Protein 8JZ8 (pdb70)

Organism: Thaumatococcus daniellii (NCBI:txid4621)

Sequence (207 aa):
ATFEIVNRCSYTVVWAAASKGDAALDAGGRRQLNSGESSSWTINVEEPGTNGGKKIWARTDDDCYFDDSGSGIICKKTGDDCGGLLRCKKRRFGRRRPPTTLAEFSLNQYGKDYIDISNIKGFNVPMMDFSPTTRGCRRRGVVRCCAADIVGQQCPAKKLKKAPGGGCNDACTVFQQQTSEYCCTTGKCGPTEEYSRFFKRLCCPDAFSYVLDKPTTVTCPGSSNYRVTFCPTA

Foldseek 3Di:
DKEKEWEQDQAKWWKAKEQAQFGFAQGTHIAHHGDMDMGDGDAQRARMKMWTFADWDADPVQATDTLAFGANRGSRHHHTGQDPIFIWTWGFPDVFKIKTATACQFFYAFWKKKAFPDDDKGIFTQQFPCQVVADDQQNRPSGGGGQPCVRPVDCCQQVPDDGHDDDVRLVSSCVRGVQYHSGDPPDHNMMIGGGPIYIYMYTNDDD

Nearest PDB structures (foldseek):
  5yyr-assembly1_A  TM=9.961E-01  e=3.363E-45  Thaumatococcus daniellii
  3x3s-assembly1_A  TM=9.967E-01  e=4.231E-45  Thaumatococcus daniellii
  5yyp-assembly1_A  TM=9.958E-01  e=4.231E-45  Thaumatococcus daniellii
  3wou-assembly1_A  TM=9.967E-01  e=7.511E-45  Thaumatococcus daniellii
  5x9m-assembly1_A  TM=9.954E-01  e=1.122E-44  Thaumatococcus daniellii

Secondary structure (DSSP, 8-state):
-EEEEEE-SSS-EEEEEE-SSSEEEEEEEEE-TT-EEEEE--TT--SEEEEEEEEEEE-TTSBEEEEES--TTBSS-SSPPPSS--EEEEEEEETTEEEEEEE-TT-B-S-EEEEESSSSS--EEE-S-HHHH--GGGB-TTSSB--HHHHH-SHHHH--SS-----HHHHHHHHH-TTEE-STTSPP--EEEETT--EEEEES---

Radius of gyration: 15.97 Å; Cα contacts (8 Å, |Δi|>4): 663; chains: 1; bounding box: 43×36×40 Å

Solvent-accessible surface area: 9676 Å² total; per-residue (Å²): 26,60,0,46,0,9,0,127,2,111,96,39,0,30,0,0,0,0,71,12,83,33,37,0,73,44,0,0,78,80,0,63,63,54,63,52,19,83,3,90,0,75,99,39,8,93,32,0,41,0,1,1,0,19,96,13,150,44,86,166,92,14,53,20,96,1,122,3,0,12,4,74,15,71,31,122,0,117,151,80,17,142,32,3,2,2,9,0,28,4,23,1,51,51,230,48,93,0,88,0,16,0,1,1,42,94,0,3,10,1,26,0,17,0,27,22,61,57,219,67,32,138,21,4,94,1,45,36,97,0,52,55,112,6,43,80,150,0,119,14,147,34,32,10,0,18,8,10,38,53,50,64,145,71,30,109,41,21,22,107,99,83,181,13,33,64,19,135,48,8,129,18,3,52,166,30,4,82,50,0,27,9,33,70,84,16,172,93,29,57,15,70,0,57,27,75,4,46,1,89,0,10,0,29,16,102,146

B-factor: mean 12.34, std 9.63, range [3.66, 93.63]

Structure (mmCIF, N/CA/C/O backbone):
data_8JZ8
#
_entry.id   8JZ8
#
_cell.length_a   43.706
_cell.length_b   63.665
_cell.length_c   71.848
_cell.angle_alpha   90.000
_cell.angle_beta   90.000
_cell.angle_gamma   90.000
#
_symmetry.space_group_name_H-M   'P 21 21 21'
#
loop_
_entity.id
_entity.type
_entity.pdbx_description
1 polymer 'Thaumatin I'
2 non-polymer DI(HYDROXYETHYL)ETHER
3 water water
#
loop_
_atom_site.group_PDB
_atom_site.id
_atom_site.type_symbol
_atom_site.label_atom_id
_atom_site.label_alt_id
_atom_site.label_comp_id
_atom_site.label_asym_id
_atom_site.label_entity_id
_atom_site.label_seq_id
_atom_site.pdbx_PDB_ins_code
_atom_site.Cartn_x
_atom_site.Cartn_y
_atom_site.Cartn_z
_atom_site.occupancy
_atom_site.B_iso_or_equiv
_atom_site.auth_seq_id
_atom_site.auth_comp_id
_atom_site.auth_asym_id
_atom_site.auth_atom_id
_atom_site.pdbx_PDB_model_num
ATOM 1 N N . ALA A 1 1 ? 11.381 10.988 -7.975 1.00 8.31 1 ALA A N 1
ATOM 2 C CA . ALA A 1 1 ? 10.435 9.878 -7.812 1.00 8.06 1 ALA A CA 1
ATOM 3 C C . ALA A 1 1 ? 10.958 8.683 -8.557 1.00 6.99 1 ALA A C 1
ATOM 4 O O . ALA A 1 1 ? 11.607 8.816 -9.571 1.00 9.95 1 ALA A O 1
ATOM 13 N N . THR A 1 2 ? 10.631 7.511 -7.996 1.00 6.72 2 THR A N 1
ATOM 14 C CA . THR A 1 2 ? 10.976 6.252 -8.638 1.00 6.20 2 THR A CA 1
ATOM 15 C C . THR A 1 2 ? 9.742 5.681 -9.309 1.00 5.55 2 THR A C 1
ATOM 16 O O . THR A 1 2 ? 8.656 5.616 -8.697 1.00 6.01 2 THR A O 1
ATOM 26 N N . PHE A 1 3 ? 9.912 5.259 -10.557 1.00 5.62 3 PHE A N 1
ATOM 27 C CA . PHE A 1 3 ? 8.903 4.522 -11.290 1.00 5.55 3 PHE A CA 1
ATOM 28 C C . PHE A 1 3 ? 9.509 3.194 -11.725 1.00 5.79 3 PHE A C 1
ATOM 29 O O . PHE A 1 3 ? 10.505 3.159 -12.415 1.00 8.10 3 PHE A O 1
ATOM 46 N N . GLU A 1 4 ? 8.860 2.102 -11.334 1.00 5.33 4 GLU A N 1
ATOM 47 C CA . GLU A 1 4 ? 9.213 0.793 -11.841 1.00 5.61 4 GLU A CA 1
ATOM 48 C C . GLU A 1 4 ? 8.252 0.452 -12.966 1.00 5.50 4 GLU A C 1
ATOM 49 O O . GLU A 1 4 ? 7.043 0.564 -12.770 1.00 7.97 4 GLU A O 1
ATOM 61 N N . ILE A 1 5 ? 8.765 0.052 -14.105 1.00 5.19 5 ILE A N 1
ATOM 62 C CA . ILE A 1 5 ? 7.970 -0.278 -15.280 1.00 5.24 5 ILE A CA 1
ATOM 63 C C . ILE A 1 5 ? 8.213 -1.772 -15.555 1.00 5.73 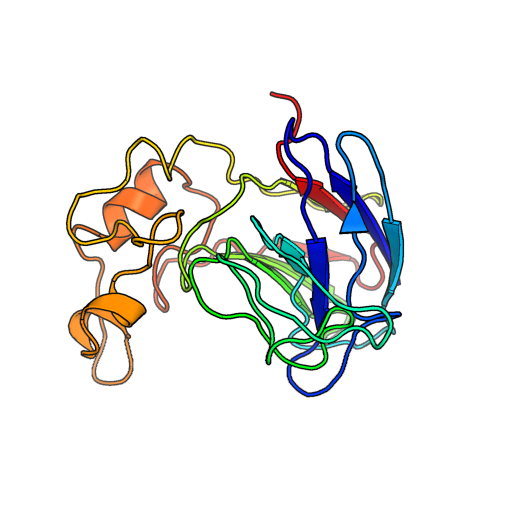5 ILE A C 1
ATOM 64 O O . ILE A 1 5 ? 9.356 -2.169 -15.796 1.00 7.62 5 ILE A O 1
ATOM 80 N N . VAL A 1 6 ? 7.177 -2.580 -15.465 1.00 5.60 6 VAL A N 1
ATOM 81 C CA . VAL A 1 6 ? 7.309 -4.026 -15.495 1.00 5.90 6 VAL A CA 1
ATOM 82 C C . VAL A 1 6 ? 6.494 -4.581 -16.628 1.00 5.27 6 VAL A C 1
ATOM 83 O O . VAL A 1 6 ? 5.295 -4.317 -16.731 1.00 6.05 6 VAL A O 1
ATOM 96 N N . ASN A 1 7 ? 7.124 -5.393 -17.502 1.00 5.40 7 ASN A N 1
ATOM 97 C CA . ASN A 1 7 ? 6.409 -6.065 -18.568 1.00 5.09 7 ASN A CA 1
ATOM 98 C C . ASN A 1 7 ? 6.068 -7.491 -18.160 1.00 5.18 7 ASN A C 1
ATOM 99 O O . ASN A 1 7 ? 6.945 -8.365 -18.182 1.00 6.39 7 ASN A O 1
ATOM 110 N N . ARG A 1 8 ? 4.804 -7.755 -17.826 1.00 5.46 8 ARG A N 1
ATOM 111 C CA . ARG A 1 8 ? 4.352 -9.119 -17.551 1.00 5.80 8 ARG A CA 1
ATOM 112 C C . ARG A 1 8 ? 3.710 -9.740 -18.784 1.00 5.65 8 ARG A C 1
ATOM 113 O O . ARG A 1 8 ? 3.237 -10.899 -18.691 1.00 7.58 8 ARG A O 1
ATOM 134 N N . CYS A 1 9 ? 3.644 -9.067 -19.888 1.00 5.39 9 CYS A N 1
ATOM 135 C CA . CYS A 1 9 ? 3.056 -9.618 -21.090 1.00 5.62 9 CYS A CA 1
ATOM 136 C C . CYS A 1 9 ? 3.914 -10.755 -21.635 1.00 5.42 9 CYS A C 1
ATOM 137 O O . CYS A 1 9 ? 5.122 -10.825 -21.407 1.00 6.35 9 CYS A O 1
ATOM 144 N N . SER A 1 10 ? 3.274 -11.612 -22.443 1.00 5.82 10 SER A N 1
ATOM 145 C CA . SER A 1 10 ? 4.001 -12.675 -23.113 1.00 6.55 10 SER A CA 1
ATOM 146 C C . SER A 1 10 ? 4.889 -12.175 -24.235 1.00 6.47 10 SER A C 1
ATOM 147 O O . SER A 1 10 ? 5.863 -12.858 -24.600 1.00 9.47 10 SER A O 1
ATOM 154 N N . TYR A 1 11 ? 4.550 -11.054 -24.804 1.00 6.26 11 TYR A N 1
ATOM 155 C CA . TYR A 1 11 ? 5.265 -10.397 -25.906 1.00 6.46 11 TYR A CA 1
ATOM 156 C C . TYR A 1 11 ? 6.211 -9.334 -25.365 1.00 5.91 11 TYR A C 1
ATOM 157 O O . TYR A 1 11 ? 5.973 -8.739 -24.297 1.00 6.18 11 TYR A O 1
ATOM 174 N N . THR A 1 12 ? 7.258 -9.070 -26.125 1.00 6.77 12 THR A N 1
ATOM 175 C CA . THR A 1 12 ? 8.154 -7.950 -25.842 1.00 6.22 12 THR A CA 1
ATOM 176 C C . THR A 1 12 ? 7.375 -6.643 -25.957 1.00 5.56 12 THR A C 1
ATOM 177 O O . THR A 1 12 ? 6.557 -6.484 -26.861 1.00 6.67 12 THR A O 1
ATOM 187 N N A VAL A 1 13 ? 7.679 -5.719 -25.076 0.59 5.77 13 VAL A N 1
ATOM 188 N N B VAL A 1 13 ? 7.700 -5.701 -25.064 0.41 5.26 13 VAL A N 1
ATOM 189 C CA A VAL A 1 13 ? 7.244 -4.349 -25.409 0.59 5.08 13 VAL A CA 1
ATOM 190 C CA B VAL A 1 13 ? 7.220 -4.314 -24.946 0.41 5.01 13 VAL A CA 1
ATOM 191 C C A VAL A 1 13 ? 8.497 -3.497 -25.361 0.59 5.01 13 VAL A C 1
ATOM 192 C C B VAL A 1 13 ? 8.404 -3.332 -24.987 0.41 4.69 13 VAL A C 1
ATOM 193 O O A VAL A 1 13 ? 9.501 -3.853 -24.774 0.59 5.97 13 VAL A O 1
ATOM 194 O O B VAL A 1 13 ? 9.299 -3.530 -24.146 0.41 5.01 13 VAL A O 1
ATOM 219 N N . TRP A 1 14 ? 8.370 -2.328 -25.906 1.00 4.81 14 TRP A N 1
ATOM 220 C CA . TRP A 1 14 ? 9.377 -1.291 -25.835 1.00 4.72 14 TRP A CA 1
ATOM 221 C C . TRP A 1 14 ? 8.749 -0.170 -25.029 1.00 4.51 14 TRP A C 1
ATOM 222 O O . TRP A 1 14 ? 7.879 0.569 -25.498 1.00 4.67 14 TRP A O 1
ATOM 243 N N . ALA A 1 15 ? 9.110 -0.123 -23.741 1.00 4.52 15 ALA A N 1
ATOM 244 C CA . ALA A 1 15 ? 8.554 0.892 -22.866 1.00 4.63 15 ALA A CA 1
ATOM 245 C C . ALA A 1 15 ? 9.031 2.274 -23.291 1.00 4.03 15 ALA A C 1
ATOM 246 O O . ALA A 1 15 ? 10.134 2.408 -23.886 1.00 4.58 15 ALA A O 1
ATOM 253 N N . ALA A 1 16 ? 8.259 3.286 -22.955 1.00 4.27 16 ALA A N 1
ATOM 254 C CA . ALA A 1 16 ? 8.551 4.670 -23.285 1.00 4.51 16 ALA A CA 1
ATOM 255 C C . ALA A 1 16 ? 8.145 5.550 -22.128 1.00 4.43 16 ALA A C 1
ATOM 256 O O . ALA A 1 16 ? 7.149 5.289 -21.458 1.00 4.79 16 ALA A O 1
ATOM 263 N N . ALA A 1 17 ? 8.898 6.639 -21.937 1.00 4.63 17 ALA A N 1
ATOM 264 C CA . ALA A 1 17 ? 8.634 7.596 -20.865 1.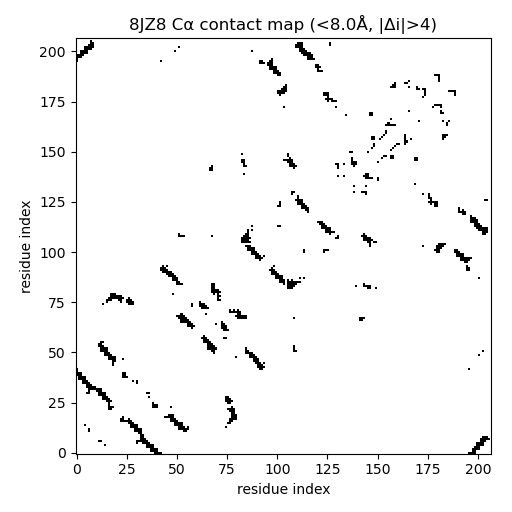00 4.91 17 ALA A CA 1
ATOM 265 C C . ALA A 1 17 ? 9.057 8.983 -21.356 1.00 4.89 17 ALA A C 1
ATOM 266 O O . ALA A 1 17 ? 10.216 9.179 -21.723 1.00 5.50 17 ALA A O 1
ATOM 273 N N . SER A 1 18 ? 8.119 9.929 -21.351 1.00 4.86 18 SER A N 1
ATOM 274 C CA . SER A 1 18 ? 8.374 11.248 -21.893 1.00 5.16 18 SER A CA 1
ATOM 275 C C . SER A 1 18 ? 7.502 12.268 -21.190 1.00 5.06 18 SER A C 1
ATOM 276 O O . SER A 1 18 ? 6.428 11.926 -20.667 1.00 5.86 18 SER A O 1
ATOM 283 N N . LYS A 1 19 ? 7.934 13.538 -21.209 1.00 5.57 19 LYS A N 1
ATOM 284 C CA . LYS A 1 19 ? 7.062 14.651 -20.819 1.00 6.66 19 LYS A CA 1
ATOM 285 C C . LYS A 1 19 ? 6.702 15.521 -21.970 1.00 6.36 19 LYS A C 1
ATOM 286 O O . LYS A 1 19 ? 6.212 16.656 -21.815 1.00 8.61 19 LYS A O 1
ATOM 305 N N . GLY A 1 20 ? 6.834 14.997 -23.177 1.00 6.00 20 GLY A N 1
ATOM 306 C CA . GLY A 1 20 ? 6.286 15.621 -24.379 1.00 6.60 20 GLY A CA 1
ATOM 307 C C . GLY A 1 20 ? 7.292 16.405 -25.196 1.00 6.68 20 GLY A C 1
ATOM 308 O O . GLY A 1 20 ? 7.260 16.363 -26.415 1.00 8.17 20 GLY A O 1
ATOM 312 N N . ASP A 1 21 ? 8.191 17.102 -24.506 1.00 7.18 21 ASP A N 1
ATOM 313 C CA . ASP A 1 21 ? 9.289 17.814 -25.111 1.00 8.08 21 ASP A CA 1
ATOM 314 C C . ASP A 1 21 ? 10.642 17.217 -24.737 1.00 8.44 21 ASP A C 1
ATOM 315 O O . ASP A 1 21 ? 11.680 17.777 -25.135 1.00 12.73 21 ASP A O 1
ATOM 324 N N . ALA A 1 22 ? 10.670 16.122 -24.033 1.00 6.77 22 ALA A N 1
ATOM 325 C CA . ALA A 1 22 ? 11.918 15.492 -23.584 1.00 7.21 22 ALA A CA 1
ATOM 326 C C . ALA A 1 22 ? 11.612 14.115 -23.073 1.00 6.18 22 ALA A C 1
ATOM 327 O O . ALA A 1 22 ? 10.505 13.837 -22.569 1.00 6.38 22 ALA A O 1
ATOM 334 N N . ALA A 1 23 ? 12.609 13.261 -23.130 1.00 6.16 23 ALA A N 1
ATOM 335 C CA . ALA A 1 23 ? 12.596 11.987 -22.459 1.00 6.05 23 ALA A CA 1
ATOM 336 C C . ALA A 1 23 ? 12.504 12.161 -20.934 1.00 6.07 23 ALA A C 1
ATOM 337 O O . ALA A 1 23 ? 13.050 13.125 -20.389 1.00 7.82 23 ALA A O 1
ATOM 344 N N . LEU A 1 24 ? 11.901 11.177 -20.291 1.00 5.41 24 LEU A N 1
ATOM 345 C CA . LEU A 1 24 ? 12.110 10.948 -18.852 1.00 5.82 24 LEU A CA 1
ATOM 346 C C . LEU A 1 24 ? 13.145 9.832 -18.770 1.00 5.57 24 LEU A C 1
ATOM 347 O O . LEU A 1 24 ? 13.008 8.792 -19.404 1.00 6.00 24 LEU A O 1
ATOM 363 N N . ASP A 1 25 ? 14.199 10.063 -17.989 1.00 6.14 25 ASP A N 1
ATOM 364 C CA . ASP A 1 25 ? 15.264 9.083 -17.862 1.00 6.35 25 ASP A CA 1
ATOM 365 C C . ASP A 1 25 ? 15.765 8.757 -19.292 1.00 5.91 25 ASP A C 1
ATOM 366 O O . ASP A 1 25 ? 15.924 9.664 -20.105 1.00 6.53 25 ASP A O 1
ATOM 375 N N . ALA A 1 26 ? 15.984 7.481 -19.614 1.00 5.96 26 ALA A N 1
ATOM 376 C CA . ALA A 1 26 ? 16.478 7.107 -20.901 1.00 6.57 26 ALA A CA 1
ATOM 377 C C . ALA A 1 26 ? 15.437 7.148 -21.997 1.00 6.63 26 ALA A C 1
ATOM 378 O O . ALA A 1 26 ? 15.771 6.888 -23.175 1.00 9.48 26 ALA A O 1
ATOM 385 N N . GLY A 1 27 ? 14.169 7.414 -21.694 1.00 5.64 27 GLY A N 1
ATOM 386 C CA . GLY A 1 27 ? 13.153 7.630 -22.697 1.00 5.66 27 GLY A CA 1
ATOM 387 C C . GLY A 1 27 ? 12.511 6.364 -23.237 1.00 5.10 27 GLY A C 1
ATOM 388 O O . GLY A 1 27 ? 11.313 6.365 -23.566 1.00 5.61 27 GLY A O 1
ATOM 392 N N . GLY A 1 28 ? 13.273 5.293 -23.381 1.00 5.29 28 GLY A N 1
ATOM 393 C CA . GLY A 1 28 ? 12.715 4.036 -23.811 1.00 5.42 28 GLY A CA 1
ATOM 394 C C . GLY A 1 28 ? 13.651 2.900 -23.514 1.00 5.70 28 GLY A C 1
ATOM 395 O O . GLY A 1 28 ? 14.852 3.113 -23.352 1.00 7.63 28 GLY A O 1
ATOM 399 N N A ARG A 1 29 ? 13.095 1.692 -23.488 0.43 7.26 29 ARG A N 1
ATOM 400 N N B ARG A 1 29 ? 13.118 1.675 -23.495 0.57 5.70 29 ARG A N 1
ATOM 401 C CA A ARG A 1 29 ? 13.879 0.492 -23.282 0.43 7.55 29 ARG A CA 1
ATOM 402 C CA B ARG A 1 29 ? 13.900 0.476 -23.231 0.57 7.21 29 ARG A CA 1
ATOM 403 C C A ARG A 1 29 ? 13.093 -0.699 -23.799 0.43 6.20 29 ARG A C 1
ATOM 404 C C B ARG A 1 29 ? 13.101 -0.731 -23.697 0.57 6.34 29 ARG A C 1
ATOM 405 O O A ARG A 1 29 ? 11.882 -0.760 -23.640 0.43 7.32 29 ARG A O 1
ATOM 406 O O B ARG A 1 29 ? 11.902 -0.873 -23.451 0.57 7.01 29 ARG A O 1
ATOM 447 N N . GLN A 1 30 ? 13.779 -1.666 -24.393 1.00 6.34 30 GLN A N 1
ATOM 448 C CA . GLN A 1 30 ? 13.182 -2.961 -24.697 1.00 6.06 30 GLN A CA 1
ATOM 449 C C . GLN A 1 30 ? 12.984 -3.771 -23.434 1.00 6.11 30 GLN A C 1
ATOM 450 O O . GLN A 1 30 ? 13.947 -3.966 -22.668 1.00 8.28 30 GLN A O 1
ATOM 464 N N . LEU A 1 31 ? 11.794 -4.261 -23.207 1.00 6.20 31 LEU A N 1
ATOM 465 C CA . LEU A 1 31 ? 11.456 -5.126 -22.087 1.00 6.63 31 LEU A CA 1
ATOM 466 C C . LEU A 1 31 ? 10.913 -6.456 -22.635 1.00 6.62 31 LEU A C 1
ATOM 467 O O . LEU A 1 31 ? 9.763 -6.544 -23.080 1.00 6.65 31 LEU A O 1
ATOM 483 N N . ASN A 1 32 ? 11.751 -7.496 -22.650 1.00 8.11 32 ASN A N 1
ATOM 484 C CA . ASN A 1 32 ? 11.237 -8.814 -22.937 1.00 8.61 32 ASN A CA 1
ATOM 485 C C . ASN A 1 32 ? 10.275 -9.222 -21.846 1.00 7.89 32 ASN A C 1
ATOM 486 O O . ASN A 1 32 ? 10.206 -8.615 -20.783 1.00 7.79 32 ASN A O 1
ATOM 497 N N . SER A 1 33 ? 9.530 -10.309 -22.109 1.00 8.87 33 SER A N 1
ATOM 498 C CA . SER A 1 33 ? 8.577 -10.793 -21.152 1.00 8.66 33 SER A CA 1
ATOM 499 C C . SER A 1 33 ? 9.260 -10.991 -19.773 1.00 8.36 33 SER A C 1
ATOM 500 O O . SER A 1 33 ? 10.279 -11.643 -19.662 1.00 9.35 33 SER A O 1
ATOM 507 N N . GLY A 1 34 ? 8.643 -10.422 -18.761 1.00 8.66 34 GLY A N 1
ATOM 508 C CA . GLY A 1 34 ? 9.077 -10.516 -17.389 1.00 9.88 34 GLY A CA 1
ATOM 509 C C . GLY A 1 34 ? 10.078 -9.466 -16.949 1.00 9.52 34 GLY A C 1
ATOM 510 O O . GLY A 1 34 ? 10.385 -9.424 -15.760 1.00 13.57 34 GLY A O 1
ATOM 514 N N . GLU A 1 35 ? 10.606 -8.657 -17.860 1.00 8.16 35 GLU A N 1
ATOM 515 C CA . GLU A 1 35 ? 11.623 -7.689 -17.508 1.00 7.72 35 GLU A CA 1
ATOM 516 C C . GLU A 1 35 ? 11.038 -6.417 -16.945 1.00 7.02 35 GLU A C 1
ATOM 517 O O . GLU A 1 35 ? 9.931 -6.008 -17.255 1.00 7.95 35 GLU A O 1
ATOM 529 N N A SER A 1 36 ? 11.884 -5.767 -16.137 0.36 8.00 36 SER A N 1
ATOM 530 N N B SER A 1 36 ? 11.809 -5.740 -16.088 0.34 8.74 36 SER A N 1
ATOM 531 N N C SER A 1 36 ? 11.862 -5.794 -16.103 0.30 8.32 36 SER A N 1
ATOM 532 C CA A SER A 1 36 ? 11.557 -4.498 -15.535 0.36 8.03 36 SER A CA 1
ATOM 533 C CA B SER A 1 36 ? 11.415 -4.503 -15.428 0.34 9.33 36 SER A CA 1
ATOM 534 C CA C SER A 1 36 ? 11.576 -4.534 -15.448 0.30 8.84 36 SER A CA 1
ATOM 535 C C A SER A 1 36 ? 12.660 -3.462 -15.778 0.36 7.72 36 SER A C 1
ATOM 536 C C B SER A 1 36 ? 12.551 -3.483 -15.570 0.34 7.82 36 SER A C 1
ATOM 537 C C C SER A 1 36 ? 12.563 -3.468 -15.907 0.30 7.47 36 SER A C 1
ATOM 538 O O A SER A 1 36 ? 13.831 -3.775 -15.986 0.36 5.40 36 SER A O 1
ATOM 539 O O B SER A 1 36 ? 13.733 -3.849 -15.550 0.34 7.77 36 SER A O 1
ATOM 540 O O C SER A 1 36 ? 13.639 -3.741 -16.434 0.30 6.65 36 SER A O 1
ATOM 559 N N . TRP A 1 37 ? 12.153 -2.224 -15.687 1.00 7.90 37 TRP A N 1
ATOM 560 C CA . TRP A 1 37 ? 12.979 -1.052 -15.908 1.00 8.16 37 TRP A CA 1
ATOM 561 C C . TRP A 1 37 ? 12.627 -0.037 -14.802 1.00 6.91 37 TRP A C 1
ATOM 562 O O . TRP A 1 37 ? 11.463 0.385 -14.727 1.00 7.97 37 TRP A O 1
ATOM 583 N N . THR A 1 38 ? 13.579 0.339 -13.983 1.00 6.97 38 THR A N 1
ATOM 584 C CA . THR A 1 38 ? 13.351 1.333 -12.957 1.00 7.13 38 THR A CA 1
ATOM 585 C C . THR A 1 38 ? 13.963 2.640 -13.386 1.00 6.73 38 THR A C 1
ATOM 586 O O . THR A 1 38 ? 15.153 2.699 -13.721 1.00 8.84 38 THR A O 1
ATOM 596 N N . ILE A 1 39 ? 13.149 3.683 -13.407 1.00 6.79 39 ILE A N 1
ATOM 597 C CA . ILE A 1 39 ? 13.572 5.020 -13.814 1.00 6.73 39 ILE A CA 1
ATOM 598 C C . ILE A 1 39 ? 13.417 6.006 -12.669 1.00 6.33 39 ILE A C 1
ATOM 599 O O . ILE A 1 39 ? 12.622 5.818 -11.735 1.00 7.06 39 ILE A O 1
ATOM 615 N N . ASN A 1 40 ? 14.165 7.091 -12.796 1.00 6.70 40 ASN A N 1
ATOM 616 C CA . ASN A 1 40 ? 13.996 8.250 -11.950 1.00 6.87 40 ASN A CA 1
ATOM 617 C C . ASN A 1 40 ? 13.254 9.309 -12.769 1.00 6.86 40 ASN A C 1
ATOM 618 O O . ASN A 1 40 ? 13.619 9.587 -13.904 1.00 9.37 40 ASN A O 1
ATOM 629 N N . VAL A 1 41 ? 12.221 9.881 -12.158 1.00 6.68 41 VAL A N 1
ATOM 630 C CA . VAL A 1 41 ? 11.481 10.979 -12.733 1.00 6.86 41 VAL A CA 1
ATOM 631 C C . VAL A 1 41 ? 11.680 12.174 -11.805 1.00 6.89 41 VAL A C 1
ATOM 632 O O . VAL A 1 41 ? 11.462 12.098 -10.592 1.00 7.72 41 VAL A O 1
ATOM 645 N N A GLU A 1 42 ? 12.107 13.284 -12.393 0.48 6.30 42 GLU A N 1
ATOM 646 N N C GLU A 1 42 ? 12.117 13.298 -12.379 0.52 7.18 42 GLU A N 1
ATOM 647 C CA A GLU A 1 42 ? 12.416 14.476 -11.628 0.48 8.57 42 GLU A CA 1
ATOM 648 C CA C GLU A 1 42 ? 12.413 14.439 -11.508 0.52 7.18 42 GLU A CA 1
ATOM 649 C C A GLU A 1 42 ? 11.225 14.991 -10.847 0.48 6.97 42 GLU A C 1
ATOM 650 C C C GLU A 1 42 ? 11.167 14.918 -10.809 0.52 6.73 42 GLU A C 1
ATOM 651 O O A GLU A 1 42 ? 10.147 15.124 -11.447 0.48 6.24 42 GLU A O 1
ATOM 652 O O C GLU A 1 42 ? 10.048 14.965 -11.314 0.52 7.01 42 GLU A O 1
ATOM 675 N N . PRO A 1 43 ? 11.331 15.360 -9.568 1.00 7.59 43 PRO A N 1
ATOM 676 C CA . PRO A 1 43 ? 10.238 16.026 -8.878 1.00 7.95 43 PRO A CA 1
ATOM 677 C C . PRO A 1 43 ? 9.762 17.231 -9.703 1.00 7.22 43 PRO A C 1
ATOM 678 O O . PRO A 1 43 ? 10.554 17.898 -10.365 1.00 8.54 43 PRO A O 1
ATOM 689 N N . GLY A 1 44 ? 8.454 17.476 -9.642 1.00 6.79 44 GLY A N 1
ATOM 690 C CA . GLY A 1 44 ? 7.881 18.593 -10.375 1.00 6.84 44 GLY A CA 1
ATOM 691 C C . GLY A 1 44 ? 7.608 18.311 -11.835 1.00 6.69 44 GLY A C 1
ATOM 692 O O . GLY A 1 44 ? 7.123 19.174 -12.526 1.00 8.33 44 GLY A O 1
ATOM 696 N N . THR A 1 45 ? 7.859 17.099 -12.313 1.0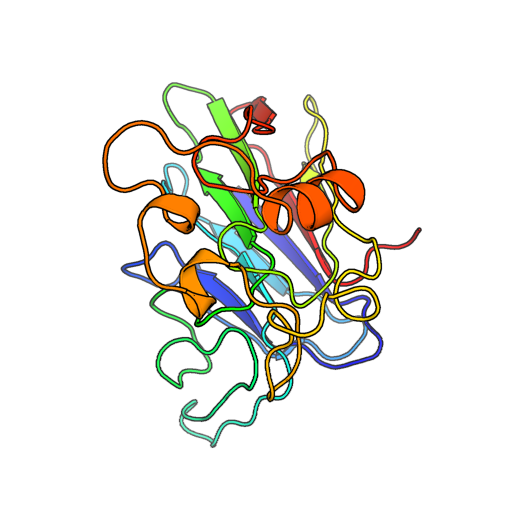0 6.21 45 THR A N 1
ATOM 697 C CA . THR A 1 45 ? 7.520 16.742 -13.682 1.00 6.13 45 THR A CA 1
ATOM 698 C C . THR A 1 45 ? 6.023 16.876 -13.884 1.00 5.73 45 THR A C 1
ATOM 699 O O . THR A 1 45 ? 5.242 16.188 -13.212 1.00 6.90 45 THR A O 1
ATOM 709 N N . ASN A 1 46 ? 5.624 17.695 -14.831 1.00 6.03 46 ASN A N 1
ATOM 710 C CA . ASN A 1 46 ? 4.252 17.948 -15.144 1.00 6.24 46 ASN A CA 1
ATOM 711 C C . ASN A 1 46 ? 3.954 17.332 -16.520 1.00 6.00 46 ASN A C 1
ATOM 712 O O . ASN A 1 46 ? 4.780 17.457 -17.429 1.00 7.92 46 ASN A O 1
ATOM 723 N N . GLY A 1 47 ? 2.837 16.672 -16.663 1.00 5.64 47 GLY A N 1
ATOM 724 C CA . GLY A 1 47 ? 2.466 16.161 -17.980 1.00 6.42 47 GLY A CA 1
ATOM 725 C C . GLY A 1 47 ? 3.335 15.017 -18.467 1.00 5.98 47 GLY A C 1
ATOM 726 O O . GLY A 1 47 ? 3.611 14.915 -19.674 1.00 8.43 47 GLY A O 1
ATOM 730 N N . GLY A 1 48 ? 3.786 14.154 -17.567 1.00 5.01 48 GLY A N 1
ATOM 731 C CA . GLY A 1 48 ? 4.524 12.974 -17.942 1.00 5.00 48 GLY A CA 1
ATOM 732 C C . GLY A 1 48 ? 3.619 11.842 -18.382 1.00 4.50 48 GLY A C 1
ATOM 733 O O . GLY A 1 48 ? 2.476 11.728 -17.918 1.00 5.02 48 GLY A O 1
ATOM 737 N N A LYS A 1 49 ? 4.134 10.958 -19.247 0.50 4.50 49 LYS A N 1
ATOM 738 N N B LYS A 1 49 ? 4.157 10.987 -19.250 0.50 4.58 49 LYS A N 1
ATOM 739 C CA A LYS A 1 49 ? 3.422 9.813 -19.779 0.50 4.44 49 LYS A CA 1
ATOM 740 C CA B LYS A 1 49 ? 3.425 9.783 -19.609 0.50 4.29 49 LYS A CA 1
ATOM 741 C C A LYS A 1 49 ? 4.379 8.618 -19.938 0.50 3.98 49 LYS A C 1
ATOM 742 C C B LYS A 1 49 ? 4.417 8.639 -19.745 0.50 4.27 49 LYS A C 1
ATOM 743 O O A LYS A 1 49 ? 5.501 8.786 -20.458 0.50 3.89 49 LYS A O 1
ATOM 744 O O B LYS A 1 49 ? 5.601 8.818 -20.065 0.50 3.66 49 LYS A O 1
ATOM 781 N N . ILE A 1 50 ? 3.891 7.445 -19.535 1.00 4.24 50 ILE A N 1
ATOM 782 C CA . ILE A 1 50 ? 4.552 6.166 -19.775 1.00 4.23 50 ILE A CA 1
ATOM 783 C C . ILE A 1 50 ? 3.595 5.316 -20.596 1.00 3.97 50 ILE A C 1
ATOM 784 O O . ILE A 1 50 ? 2.385 5.276 -20.356 1.00 4.55 50 ILE A O 1
ATOM 800 N N . TRP A 1 51 ? 4.152 4.585 -21.572 1.00 4.00 51 TRP A N 1
ATOM 801 C CA . TRP A 1 51 ? 3.345 3.714 -22.410 1.00 4.13 51 TRP A CA 1
ATOM 802 C C . TRP A 1 51 ? 4.218 2.568 -22.921 1.00 4.09 51 TRP A C 1
ATOM 803 O O . TRP A 1 51 ? 5.453 2.599 -22.829 1.00 4.83 51 TRP A O 1
ATOM 824 N N . ALA A 1 52 ? 3.532 1.567 -23.447 1.00 4.48 52 ALA A N 1
ATOM 825 C CA . ALA A 1 52 ? 4.143 0.445 -24.151 1.00 4.78 52 ALA A CA 1
ATOM 826 C C . ALA A 1 52 ? 4.076 0.682 -25.642 1.00 4.25 52 ALA A C 1
ATOM 827 O O . ALA A 1 52 ? 3.105 1.252 -26.158 1.00 4.98 52 ALA A O 1
ATOM 834 N N . ARG A 1 53 ? 5.075 0.154 -26.349 1.00 4.66 53 ARG A N 1
ATOM 835 C CA . ARG A 1 53 ? 5.099 0.075 -27.784 1.00 4.69 53 ARG A CA 1
ATOM 836 C C . ARG A 1 53 ? 5.226 -1.400 -28.178 1.00 4.64 53 ARG A C 1
ATOM 837 O O . ARG A 1 53 ? 6.013 -2.129 -27.569 1.00 5.44 53 ARG A O 1
ATOM 858 N N . THR A 1 54 ? 4.470 -1.813 -29.185 1.00 5.20 54 THR A N 1
ATOM 859 C CA . THR A 1 54 ? 4.466 -3.200 -29.630 1.00 5.51 54 THR A CA 1
ATOM 860 C C . THR A 1 54 ? 5.008 -3.304 -31.047 1.00 5.82 54 THR A C 1
ATOM 861 O O . THR A 1 54 ? 4.902 -2.410 -31.861 1.00 6.45 54 THR A O 1
ATOM 871 N N A ASP A 1 55 ? 5.636 -4.466 -31.285 0.24 6.18 55 ASP A N 1
ATOM 872 N N B ASP A 1 55 ? 5.611 -4.485 -31.251 0.41 5.70 55 ASP A N 1
ATOM 873 N N C ASP A 1 55 ? 5.566 -4.492 -31.317 0.35 7.28 55 ASP A N 1
ATOM 874 C CA A ASP A 1 55 ? 6.050 -4.832 -32.649 0.24 7.30 55 ASP A CA 1
ATOM 875 C CA B ASP A 1 55 ? 6.137 -4.966 -32.519 0.41 7.16 55 ASP A CA 1
ATOM 876 C CA C ASP A 1 55 ? 6.086 -4.876 -32.634 0.35 7.25 55 ASP A CA 1
ATOM 877 C C A ASP A 1 55 ? 6.970 -3.762 -33.214 0.24 6.78 55 ASP A C 1
ATOM 878 C C B ASP A 1 55 ? 7.014 -3.915 -33.201 0.41 6.26 55 ASP A C 1
ATOM 879 C C C ASP A 1 55 ? 6.956 -3.747 -33.196 0.35 6.62 55 ASP A C 1
ATOM 880 O O A ASP A 1 55 ? 6.757 -3.099 -34.208 0.24 6.44 55 ASP A O 1
ATOM 881 O O B ASP A 1 55 ? 6.784 -3.459 -34.300 0.41 8.30 55 ASP A O 1
ATOM 882 O O C ASP A 1 55 ? 6.641 -3.092 -34.164 0.35 6.93 55 ASP A O 1
ATOM 907 N N . CYS A 1 56 ? 8.117 -3.614 -32.525 1.00 6.48 56 CYS A N 1
ATOM 908 C CA . CYS A 1 56 ? 9.114 -2.654 -32.942 1.00 6.33 56 CYS A CA 1
ATOM 909 C C . CYS A 1 56 ? 10.340 -3.366 -33.519 1.00 6.34 56 CYS A C 1
ATOM 910 O O . CYS A 1 56 ? 10.609 -4.522 -33.182 1.00 7.67 56 CYS A O 1
ATOM 917 N N . TYR A 1 57 ? 11.122 -2.610 -34.260 1.00 6.53 57 TYR A N 1
ATOM 918 C CA . TYR A 1 57 ? 12.489 -3.008 -34.541 1.00 7.39 57 TYR A CA 1
ATOM 919 C C . TYR A 1 57 ? 13.299 -1.723 -34.681 1.00 6.35 57 TYR A C 1
ATOM 920 O O . TYR A 1 57 ? 12.819 -0.685 -35.119 1.00 6.78 57 TYR A O 1
ATOM 937 N N . PHE A 1 58 ? 14.574 -1.829 -34.306 1.00 6.69 58 PHE A N 1
ATOM 938 C CA . PHE A 1 58 ? 15.502 -0.735 -34.293 1.00 6.43 58 PHE A CA 1
ATOM 939 C C . PHE A 1 58 ? 16.870 -1.222 -34.791 1.00 6.50 58 PHE A C 1
ATOM 940 O O . PHE A 1 58 ? 17.225 -2.384 -34.614 1.00 7.33 58 PHE A O 1
ATOM 957 N N . ASP A 1 59 ? 17.623 -0.289 -35.364 1.00 6.82 59 ASP A N 1
ATOM 958 C CA . ASP A 1 59 ? 18.997 -0.568 -35.779 1.00 7.54 59 ASP A CA 1
ATOM 959 C C . ASP A 1 59 ? 19.933 -0.205 -34.656 1.00 7.22 59 ASP A C 1
ATOM 960 O O . ASP A 1 59 ? 19.547 0.222 -33.549 1.00 7.52 59 ASP A O 1
ATOM 969 N N . ASP A 1 60 ? 21.256 -0.414 -34.864 1.00 8.25 60 ASP A N 1
ATOM 970 C CA . ASP A 1 60 ? 22.225 -0.205 -33.833 1.00 8.75 60 ASP A CA 1
ATOM 971 C C . ASP A 1 60 ? 22.299 1.243 -33.370 1.00 8.43 60 ASP A C 1
ATOM 972 O O . ASP A 1 60 ? 22.794 1.531 -32.274 1.00 10.65 60 ASP A O 1
ATOM 981 N N . SER A 1 61 ? 21.833 2.194 -34.166 1.00 7.58 61 SER A N 1
ATOM 982 C CA . SER A 1 61 ? 21.799 3.613 -33.818 1.00 7.66 61 SER A CA 1
ATOM 983 C C . SER A 1 61 ? 20.529 3.997 -33.035 1.00 6.98 61 SER A C 1
ATOM 984 O O . SER A 1 61 ? 20.419 5.163 -32.630 1.00 7.82 61 SER A O 1
ATOM 991 N N . GLY A 1 62 ? 19.610 3.089 -32.826 1.00 6.92 62 GLY A N 1
ATOM 992 C CA . GLY A 1 62 ? 18.388 3.376 -32.108 1.00 6.89 62 GLY A CA 1
ATOM 993 C C . GLY A 1 62 ? 17.280 3.994 -32.938 1.00 6.31 62 GLY A C 1
ATOM 994 O O . GLY A 1 62 ? 16.376 4.614 -32.385 1.00 7.37 62 GLY A O 1
ATOM 998 N N . SER A 1 63 ? 17.328 3.817 -34.250 1.00 6.32 63 SER A N 1
ATOM 999 C CA . SER A 1 63 ? 16.293 4.301 -35.165 1.00 6.62 63 SER A CA 1
ATOM 1000 C C . SER A 1 63 ? 15.503 3.129 -35.697 1.00 5.72 63 SER A C 1
ATOM 1001 O O . SER A 1 63 ? 16.086 2.080 -36.015 1.00 6.57 63 SER A O 1
ATOM 1008 N N . GLY A 1 64 ? 14.203 3.282 -35.815 1.00 5.60 64 GLY A N 1
ATOM 1009 C CA . GLY A 1 64 ? 13.387 2.170 -36.277 1.00 5.98 64 GLY A CA 1
ATOM 1010 C C . GLY A 1 64 ? 11.910 2.533 -36.286 1.00 5.54 64 GLY A C 1
ATOM 1011 O O . GLY A 1 64 ? 11.538 3.686 -36.532 1.00 6.76 64 GLY A O 1
ATOM 1015 N N A ILE A 1 65 ? 11.024 1.554 -36.147 0.43 5.35 65 ILE A N 1
ATOM 1016 N N B ILE A 1 65 ? 11.131 1.510 -35.990 0.57 6.50 65 ILE A N 1
ATOM 1017 C CA A ILE A 1 65 ? 9.589 1.560 -36.445 0.43 5.95 65 ILE A CA 1
ATOM 1018 C CA B ILE A 1 65 ? 9.710 1.752 -36.076 0.57 6.88 65 ILE A CA 1
ATOM 1019 C C A ILE A 1 65 ? 8.902 0.705 -35.347 0.43 6.19 65 ILE A C 1
ATOM 1020 C C B ILE A 1 65 ? 8.938 0.715 -35.252 0.57 6.61 65 ILE A C 1
ATOM 1021 O O A ILE A 1 65 ? 9.354 -0.400 -35.113 0.43 9.51 65 ILE A O 1
ATOM 1022 O O B ILE A 1 65 ? 9.272 -0.437 -35.232 0.57 7.39 65 ILE A O 1
ATOM 1053 N N . CYS A 1 66 ? 7.856 1.219 -34.697 1.00 6.62 66 CYS A N 1
ATOM 1054 C CA . CYS A 1 66 ? 6.955 0.443 -33.867 1.00 6.26 66 CYS A CA 1
ATOM 1055 C C . CYS A 1 66 ? 5.541 0.450 -34.468 1.00 6.13 66 CYS A C 1
ATOM 1056 O O . CYS A 1 66 ? 5.106 1.478 -34.966 1.00 7.15 66 CYS A O 1
ATOM 1063 N N A LYS A 1 67 ? 4.855 -0.683 -34.350 0.55 6.22 67 LYS A N 1
ATOM 1064 N N B LYS A 1 67 ? 4.866 -0.681 -34.330 0.45 6.17 67 LYS A N 1
ATOM 1065 C CA A LYS A 1 67 ? 3.487 -0.688 -34.883 0.55 6.95 67 LYS A CA 1
ATOM 1066 C CA B LYS A 1 67 ? 3.494 -0.812 -34.810 0.45 6.55 67 LYS A CA 1
ATOM 1067 C C A LYS A 1 67 ? 2.493 0.041 -33.989 0.55 6.23 67 LYS A C 1
ATOM 1068 C C B LYS A 1 67 ? 2.443 -0.111 -33.964 0.45 5.35 67 LYS A C 1
ATOM 1069 O O A LYS A 1 67 ? 1.501 0.551 -34.549 0.55 6.75 67 LYS A O 1
ATOM 1070 O O B LYS A 1 67 ? 1.374 0.256 -34.482 0.45 5.39 67 LYS A O 1
ATOM 1107 N N . THR A 1 68 ? 2.712 0.060 -32.671 1.00 5.72 68 THR A N 1
ATOM 1108 C CA . THR A 1 68 ? 1.897 0.931 -31.806 1.00 5.35 68 THR A CA 1
ATOM 1109 C C . THR A 1 68 ? 2.842 1.802 -30.996 1.00 5.04 68 THR A C 1
ATOM 1110 O O . THR A 1 68 ? 3.916 1.367 -30.575 1.00 5.32 68 THR A O 1
ATOM 1120 N N . GLY A 1 69 ? 2.427 3.037 -30.741 1.00 5.10 69 GLY A N 1
ATOM 1121 C CA . GLY A 1 69 ? 3.150 3.920 -29.848 1.00 5.01 69 GLY A CA 1
ATOM 1122 C C . GLY A 1 69 ? 4.446 4.491 -30.346 1.00 4.92 69 GLY A C 1
ATOM 1123 O O . GLY A 1 69 ? 5.213 5.032 -29.538 1.00 5.04 69 GLY A O 1
ATOM 1127 N N A ASP A 1 70 ? 4.726 4.394 -31.656 0.66 5.09 70 ASP A N 1
ATOM 1128 N N B ASP A 1 70 ? 4.719 4.451 -31.650 0.34 4.97 70 ASP A N 1
ATOM 1129 C CA A ASP A 1 70 ? 6.009 4.876 -32.145 0.66 5.43 70 ASP A CA 1
ATOM 1130 C CA B ASP A 1 70 ? 5.969 4.935 -32.233 0.34 4.89 70 ASP A CA 1
ATOM 1131 C C A ASP A 1 70 ? 6.195 6.340 -31.772 0.66 4.98 70 ASP A C 1
ATOM 1132 C C B ASP A 1 70 ? 6.235 6.399 -31.914 0.34 5.61 70 ASP A C 1
ATOM 1133 O O A ASP A 1 70 ? 5.242 7.105 -31.849 0.66 5.57 70 ASP A O 1
ATOM 1134 O O B ASP A 1 70 ? 5.396 7.268 -32.133 0.34 4.34 70 ASP A O 1
ATOM 1151 N N . CYS A 1 71 ? 7.416 6.693 -31.380 1.00 5.37 71 CYS A N 1
ATOM 1152 C CA . CYS A 1 71 ? 7.755 8.053 -30.980 1.00 5.63 71 CYS A CA 1
ATOM 1153 C C . CYS A 1 71 ? 8.833 8.592 -31.942 1.00 5.93 71 CYS A C 1
ATOM 1154 O O . CYS A 1 71 ? 10.030 8.567 -31.632 1.00 6.85 71 CYS A O 1
ATOM 1161 N N . GLY A 1 72 ? 8.420 9.063 -33.099 1.00 6.78 72 GLY A N 1
ATOM 1162 C CA . GLY A 1 72 ? 9.372 9.618 -34.054 1.00 7.43 72 GLY A CA 1
ATOM 1163 C C . GLY A 1 72 ? 10.443 8.621 -34.482 1.00 6.32 72 GLY A C 1
ATOM 1164 O O . GLY A 1 72 ? 11.552 9.040 -34.821 1.00 7.63 72 GLY A O 1
ATOM 1168 N N . GLY A 1 73 ? 10.140 7.341 -34.477 1.00 6.30 73 GLY A N 1
ATOM 1169 C CA . GLY A 1 73 ? 11.085 6.337 -34.938 1.00 6.98 73 GLY A CA 1
ATOM 1170 C C . GLY A 1 73 ? 12.269 6.108 -34.014 1.00 6.35 73 GLY A C 1
ATOM 1171 O O . GLY A 1 73 ? 13.250 5.506 -34.461 1.00 8.48 73 GLY A O 1
ATOM 1175 N N . LEU A 1 74 ? 12.203 6.538 -32.765 1.00 5.69 74 LEU A N 1
ATOM 1176 C CA . LEU A 1 74 ? 13.320 6.408 -31.854 1.00 5.65 74 LEU A CA 1
ATOM 1177 C C . LEU A 1 74 ? 13.109 5.277 -30.850 1.00 5.31 74 LEU A C 1
ATOM 1178 O O . LEU A 1 74 ? 11.991 5.090 -30.333 1.00 5.91 74 LEU A O 1
ATOM 1194 N N . LEU A 1 75 ? 14.182 4.589 -30.491 1.00 5.02 75 LEU A N 1
ATOM 1195 C CA . LEU A 1 75 ? 14.161 3.709 -29.335 1.00 4.91 75 LEU A CA 1
ATOM 1196 C C . LEU A 1 75 ? 13.966 4.512 -28.059 1.00 5.04 75 LEU A C 1
ATOM 1197 O O . LEU A 1 75 ? 13.191 4.142 -27.165 1.00 5.72 75 LEU A O 1
ATOM 1213 N N . ARG A 1 76 ? 14.747 5.596 -27.943 1.00 5.71 76 ARG A N 1
ATOM 1214 C CA . ARG A 1 76 ? 14.818 6.389 -26.722 1.00 6.29 76 ARG A CA 1
ATOM 1215 C C . ARG A 1 76 ? 13.872 7.582 -26.920 1.00 6.66 76 ARG A C 1
ATOM 1216 O O . ARG A 1 76 ? 14.239 8.621 -27.454 1.00 9.28 76 ARG A O 1
ATOM 1237 N N . CYS A 1 77 ? 12.595 7.417 -26.541 1.00 6.57 77 CYS A N 1
ATOM 1238 C CA . CYS A 1 77 ? 11.608 8.418 -26.862 1.00 6.95 77 CYS A CA 1
ATOM 1239 C C . CYS A 1 77 ? 11.905 9.757 -26.224 1.00 8.11 77 CYS A C 1
ATOM 1240 O O . CYS A 1 77 ? 12.200 9.860 -25.038 1.00 11.87 77 CYS A O 1
ATOM 1247 N N A LYS A 1 78 ? 11.801 10.811 -27.059 0.55 6.65 78 LYS A N 1
ATOM 1248 N N C LYS A 1 78 ? 11.644 10.803 -27.016 0.45 6.94 78 LYS A N 1
ATOM 1249 C CA A LYS A 1 78 ? 11.788 12.211 -26.700 0.55 6.62 78 LYS A CA 1
ATOM 1250 C CA C LYS A 1 78 ? 11.725 12.120 -26.376 0.45 7.66 78 LYS A CA 1
ATOM 1251 C C A LYS A 1 78 ? 10.368 12.719 -26.538 0.55 6.31 78 LYS A C 1
ATOM 1252 C C C LYS A 1 78 ? 10.388 12.843 -26.503 0.45 5.52 78 LYS A C 1
ATOM 1253 O O A LYS A 1 78 ? 10.079 13.368 -25.550 0.55 7.24 78 LYS A O 1
ATOM 1254 O O C LYS A 1 78 ? 10.234 13.947 -25.983 0.45 9.78 78 LYS A O 1
ATOM 1291 N N A ARG A 1 79 ? 9.506 12.459 -27.512 0.44 5.36 79 ARG A N 1
ATOM 1292 N N C ARG A 1 79 ? 9.436 12.256 -27.212 0.56 7.17 79 ARG A N 1
ATOM 1293 C CA A ARG A 1 79 ? 8.144 13.016 -27.546 0.44 8.06 79 ARG A CA 1
ATOM 1294 C CA C ARG A 1 79 ? 8.152 12.845 -27.537 0.56 6.54 79 ARG A CA 1
ATOM 1295 C C A ARG A 1 79 ? 7.137 11.876 -27.320 0.44 7.55 79 ARG A C 1
ATOM 1296 C C C ARG A 1 79 ? 7.109 11.708 -27.437 0.56 5.00 79 ARG A C 1
ATOM 1297 O O A ARG A 1 79 ? 7.519 10.741 -27.086 0.44 6.79 79 ARG A O 1
ATOM 1298 O O C ARG A 1 79 ? 7.432 10.540 -27.408 0.56 5.17 79 ARG A O 1
ATOM 1339 N N . PHE A 1 80 ? 5.838 12.137 -27.408 1.00 6.47 80 PHE A N 1
ATOM 1340 C CA . PHE A 1 80 ? 4.765 11.165 -27.220 1.00 5.95 80 PHE A CA 1
ATOM 1341 C C . PHE A 1 80 ? 4.597 10.291 -28.453 1.00 6.12 80 PHE A C 1
ATOM 1342 O O . PHE A 1 80 ? 5.068 10.587 -29.555 1.00 9.63 80 PHE A O 1
ATOM 1359 N N . GLY A 1 81 ? 3.936 9.165 -28.234 1.00 5.62 81 GLY A N 1
ATOM 1360 C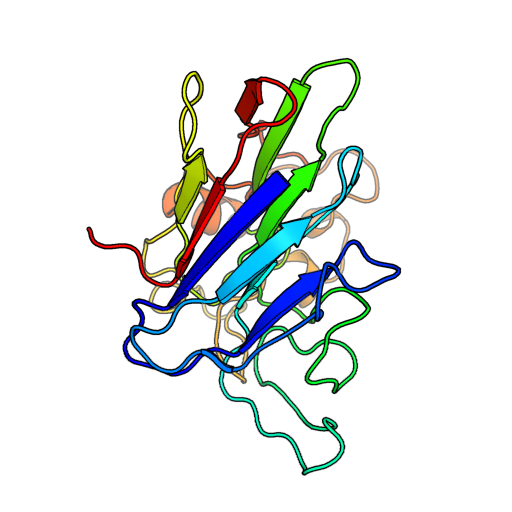 CA . GLY A 1 81 ? 3.822 8.110 -29.217 1.00 6.62 81 GLY A CA 1
ATOM 1361 C C . GLY A 1 81 ? 2.535 8.156 -30.027 1.00 5.49 81 GLY A C 1
ATOM 1362 O O . GLY A 1 81 ? 1.505 8.714 -29.641 1.00 6.36 81 GLY A O 1
ATOM 1366 N N A ARG A 1 82 ? 2.598 7.492 -31.185 0.45 5.61 82 ARG A N 1
ATOM 1367 N N B ARG A 1 82 ? 2.594 7.489 -31.182 0.32 5.80 82 ARG A N 1
ATOM 1368 N N C ARG A 1 82 ? 2.607 7.510 -31.193 0.23 5.44 82 ARG A N 1
ATOM 1369 C CA A ARG A 1 82 ? 1.444 7.460 -32.088 0.45 5.93 82 ARG A CA 1
ATOM 1370 C CA B ARG A 1 82 ? 1.451 7.401 -32.087 0.32 6.14 82 ARG A CA 1
ATOM 1371 C CA C ARG A 1 82 ? 1.447 7.392 -32.071 0.23 6.02 82 ARG A CA 1
ATOM 1372 C C A ARG A 1 82 ? 0.377 6.509 -31.554 0.45 5.65 82 ARG A C 1
ATOM 1373 C C B ARG A 1 82 ? 0.370 6.476 -31.532 0.32 5.59 82 ARG A C 1
ATOM 1374 C C C ARG A 1 82 ? 0.376 6.508 -31.440 0.23 4.83 82 ARG A C 1
ATOM 1375 O O A ARG A 1 82 ? 0.708 5.347 -31.266 0.45 6.45 82 ARG A O 1
ATOM 1376 O O B ARG A 1 82 ? 0.672 5.325 -31.179 0.32 4.66 82 ARG A O 1
ATOM 1377 O O C ARG A 1 82 ? 0.681 5.439 -30.898 0.23 4.00 82 ARG A O 1
ATOM 1438 N N . PRO A 1 83 ? -0.883 6.916 -31.534 1.00 5.83 83 PRO A N 1
ATOM 1439 C CA . PRO A 1 83 ? -1.957 5.996 -31.137 1.00 5.72 83 PRO A CA 1
ATOM 1440 C C . PRO A 1 83 ? -1.933 4.735 -31.987 1.00 5.69 83 PRO A C 1
ATOM 1441 O O . PRO A 1 83 ? -1.509 4.779 -33.151 1.00 6.45 83 PRO A O 1
ATOM 1452 N N . PRO A 1 84 ? -2.450 3.608 -31.462 1.00 5.37 84 PRO A N 1
ATOM 1453 C CA . PRO A 1 84 ? -3.123 3.498 -30.176 1.00 5.16 84 PRO A CA 1
ATOM 1454 C C . PRO A 1 84 ? -2.129 3.200 -29.059 1.00 4.61 84 PRO A C 1
ATOM 1455 O O . PRO A 1 84 ? -1.252 2.366 -29.172 1.00 5.28 84 PRO A O 1
ATOM 1466 N N . THR A 1 85 ? -2.320 3.924 -27.934 1.00 4.78 85 THR A N 1
ATOM 1467 C CA . THR A 1 85 ? -1.457 3.794 -26.775 1.00 4.78 85 THR A CA 1
ATOM 1468 C C . THR A 1 85 ? -2.262 3.890 -25.483 1.00 4.52 85 THR A C 1
ATOM 1469 O O . THR A 1 85 ? -2.753 4.993 -25.184 1.00 5.49 85 THR A O 1
ATOM 1479 N N . THR A 1 86 ? -2.316 2.848 -24.695 1.00 4.41 86 THR A N 1
ATOM 1480 C CA . THR A 1 86 ? -2.812 2.987 -23.328 1.00 4.23 86 THR A CA 1
ATOM 1481 C C . THR A 1 86 ? -1.821 3.904 -22.584 1.00 4.32 86 THR A C 1
ATOM 1482 O O . THR A 1 86 ? -0.626 3.677 -22.683 1.00 5.45 86 THR A O 1
ATOM 1492 N N . LEU A 1 87 ? -2.301 4.902 -21.849 1.00 4.26 87 LEU A N 1
ATOM 1493 C CA . LEU A 1 87 ? -1.395 5.894 -21.266 1.00 4.25 87 LEU A CA 1
ATOM 1494 C C . LEU A 1 87 ? -1.467 5.907 -19.745 1.00 4.26 87 LEU A C 1
ATOM 1495 O O . LEU A 1 87 ? -2.544 6.089 -19.169 1.00 5.08 87 LEU A O 1
ATOM 1511 N N . ALA A 1 88 ? -0.291 5.796 -19.112 1.00 4.02 88 ALA A N 1
ATOM 1512 C CA . ALA A 1 88 ? -0.121 6.138 -17.691 1.00 4.33 88 ALA A CA 1
ATOM 1513 C C . ALA A 1 88 ? 0.311 7.608 -17.670 1.00 4.29 88 ALA A C 1
ATOM 1514 O O . ALA A 1 88 ? 1.354 7.944 -18.223 1.00 6.08 88 ALA A O 1
ATOM 1521 N N . GLU A 1 89 ? -0.481 8.468 -17.033 1.00 4.34 89 GLU A N 1
ATOM 1522 C CA . GLU A 1 89 ? -0.269 9.901 -17.071 1.00 4.48 89 GLU A CA 1
ATOM 1523 C C . GLU A 1 89 ? -0.073 10.420 -15.649 1.00 4.16 89 GLU A C 1
ATOM 1524 O O . GLU A 1 89 ? -0.786 10.014 -14.729 1.00 4.88 89 GLU A O 1
ATOM 1536 N N . PHE A 1 90 ? 0.876 11.345 -15.473 1.00 4.29 90 PHE A N 1
ATOM 1537 C CA . PHE A 1 90 ? 1.198 11.805 -14.141 1.00 4.50 90 PHE A CA 1
ATOM 1538 C C . PHE A 1 90 ? 1.767 13.201 -14.175 1.00 4.50 90 PHE A C 1
ATOM 1539 O O . PHE A 1 90 ? 2.552 13.569 -15.043 1.00 5.13 90 PHE A O 1
ATOM 1556 N N . SER A 1 91 ? 1.404 13.963 -13.135 1.00 4.48 91 SER A N 1
ATOM 1557 C CA . SER A 1 91 ? 1.961 15.261 -12.861 1.00 4.59 91 SER A CA 1
ATOM 1558 C C . SER A 1 91 ? 2.298 15.286 -11.368 1.00 4.38 91 SER A C 1
ATOM 1559 O O . SER A 1 91 ? 1.444 15.008 -10.531 1.00 5.38 91 SER A O 1
ATOM 1566 N N . LEU A 1 92 ? 3.566 15.567 -11.057 1.00 4.55 92 LEU A N 1
ATOM 1567 C CA . LEU A 1 92 ? 4.102 15.337 -9.741 1.00 4.78 92 LEU A CA 1
ATOM 1568 C C . LEU A 1 92 ? 4.401 16.650 -9.029 1.00 4.57 92 LEU A C 1
ATOM 1569 O O . LEU A 1 92 ? 4.828 17.635 -9.656 1.00 5.07 92 LEU A O 1
ATOM 1585 N N . ASN A 1 93 ? 4.215 16.669 -7.716 1.00 5.01 93 ASN A N 1
ATOM 1586 C CA . ASN A 1 93 ? 4.574 17.836 -6.893 1.00 5.69 93 ASN A CA 1
ATOM 1587 C C . ASN A 1 93 ? 3.873 19.104 -7.408 1.00 5.67 93 ASN A C 1
ATOM 1588 O O . ASN A 1 93 ? 4.489 20.161 -7.543 1.00 6.83 93 ASN A O 1
ATOM 1599 N N . GLN A 1 94 ? 2.573 18.976 -7.624 1.00 5.51 94 GLN A N 1
ATOM 1600 C CA . GLN A 1 94 ? 1.735 20.062 -8.114 1.00 5.91 94 GLN A CA 1
ATOM 1601 C C . GLN A 1 94 ? 0.996 20.630 -6.921 1.00 6.57 94 GLN A C 1
ATOM 1602 O O . GLN A 1 94 ? -0.005 20.064 -6.456 1.00 7.89 94 GLN A O 1
ATOM 1616 N N . TYR A 1 95 ? 1.545 21.687 -6.334 1.00 7.12 95 TYR A N 1
ATOM 1617 C CA . TYR A 1 95 ? 0.963 22.287 -5.131 1.00 8.15 95 TYR A CA 1
ATOM 1618 C C . TYR A 1 95 ? 0.735 21.183 -4.060 1.00 8.66 95 TYR A C 1
ATOM 1619 O O . TYR A 1 95 ? -0.284 21.158 -3.407 1.00 9.85 95 TYR A O 1
ATOM 1636 N N . GLY A 1 96 ? 1.788 20.362 -3.887 1.00 8.73 96 GLY A N 1
ATOM 1637 C CA . GLY A 1 96 ? 1.837 19.435 -2.780 1.00 9.53 96 GLY A CA 1
ATOM 1638 C C . GLY A 1 96 ? 1.312 18.055 -3.029 1.00 7.74 96 GLY A C 1
ATOM 1639 O O . GLY A 1 96 ? 1.390 17.191 -2.149 1.00 9.41 96 GLY A O 1
ATOM 1643 N N . LYS A 1 97 ? 0.736 17.807 -4.222 1.00 6.84 97 LYS A N 1
ATOM 1644 C CA . LYS A 1 97 ? 0.126 16.528 -4.540 1.00 6.16 97 LYS A CA 1
ATOM 1645 C C . LYS A 1 97 ? 0.640 16.022 -5.883 1.00 5.25 97 LYS A C 1
ATOM 1646 O O . LYS A 1 97 ? 1.047 16.796 -6.742 1.00 6.39 97 LYS A O 1
ATOM 1665 N N . ASP A 1 98 ? 0.545 14.716 -6.043 1.00 5.02 98 ASP A N 1
ATOM 1666 C CA . ASP A 1 98 ? 0.743 14.092 -7.340 1.00 4.77 98 ASP A CA 1
ATOM 1667 C C . ASP A 1 98 ? -0.626 13.696 -7.903 1.00 4.84 98 ASP A C 1
ATOM 1668 O O . ASP A 1 98 ? -1.522 13.352 -7.148 1.00 6.06 98 ASP A O 1
ATOM 1677 N N . TYR A 1 99 ? -0.746 13.739 -9.229 1.00 4.97 99 TYR A N 1
ATOM 1678 C CA . TYR A 1 99 ? -2.016 13.421 -9.901 1.00 4.90 99 TYR A CA 1
ATOM 1679 C C . TYR A 1 99 ? -1.727 12.347 -10.942 1.00 5.19 99 TYR A C 1
ATOM 1680 O O . TYR A 1 99 ? -0.947 12.604 -11.867 1.00 6.08 99 TYR A O 1
ATOM 1697 N N . ILE A 1 100 ? -2.371 11.177 -10.818 1.00 4.82 100 ILE A N 1
ATOM 1698 C CA . ILE A 1 100 ? -2.137 10.086 -11.734 1.00 4.88 100 ILE A CA 1
ATOM 1699 C C . ILE A 1 100 ? -3.449 9.628 -12.363 1.00 4.57 100 ILE A C 1
ATOM 1700 O O . ILE A 1 100 ? -4.526 9.719 -11.778 1.00 5.33 100 ILE A O 1
ATOM 1716 N N . ASP A 1 101 ? -3.332 9.083 -13.581 1.00 4.65 101 ASP A N 1
ATOM 1717 C CA . ASP A 1 101 ? -4.505 8.486 -14.221 1.00 4.91 101 ASP A CA 1
ATOM 1718 C C . ASP A 1 101 ? -4.040 7.518 -15.284 1.00 4.55 101 ASP A C 1
ATOM 1719 O O . ASP A 1 101 ? -2.885 7.539 -15.712 1.00 4.77 101 ASP A O 1
ATOM 1728 N N . ILE A 1 102 ? -4.984 6.681 -15.744 1.00 5.03 102 ILE A N 1
ATOM 1729 C CA . ILE A 1 102 ? -4.851 5.967 -16.998 1.00 4.79 102 ILE A CA 1
ATOM 1730 C C . ILE A 1 102 ? -5.840 6.572 -17.978 1.00 4.83 102 ILE A C 1
ATOM 1731 O O . ILE A 1 102 ? -6.985 6.891 -17.602 1.00 5.46 102 ILE A O 1
ATOM 1747 N N . SER A 1 103 ? -5.414 6.695 -19.214 1.00 5.17 103 SER A N 1
ATOM 1748 C CA . SER A 1 103 ? -6.235 7.239 -20.278 1.00 5.15 103 SER A CA 1
ATOM 1749 C C . SER A 1 103 ? -6.259 6.326 -21.505 1.00 4.93 103 SER A C 1
ATOM 1750 O O . SER A 1 103 ? -5.215 5.837 -21.922 1.00 5.19 103 SER A O 1
ATOM 1757 N N . ASN A 1 104 ? -7.452 6.214 -22.076 1.00 4.82 104 ASN A N 1
ATOM 1758 C CA . ASN A 1 104 ? -7.741 5.616 -23.377 1.00 4.94 104 ASN A CA 1
ATOM 1759 C C . ASN A 1 104 ? -8.085 6.682 -24.415 1.00 4.87 104 ASN A C 1
ATOM 1760 O O . ASN A 1 104 ? -8.572 6.348 -25.514 1.00 5.47 104 ASN A O 1
ATOM 1771 N N . ILE A 1 105 ? -7.838 7.962 -24.127 1.00 5.02 105 ILE A N 1
ATOM 1772 C CA . ILE A 1 105 ? -8.135 9.026 -25.055 1.00 5.67 105 ILE A CA 1
ATOM 1773 C C . ILE A 1 105 ? -7.354 8.889 -26.370 1.00 5.56 105 ILE A C 1
ATOM 1774 O O . ILE A 1 105 ? -7.823 9.341 -27.421 1.00 6.85 105 ILE A O 1
ATOM 1790 N N . LYS A 1 106 ? -6.162 8.298 -26.301 1.00 5.49 106 LYS A N 1
ATOM 1791 C CA . LYS A 1 106 ? -5.315 8.016 -27.442 1.00 6.12 106 LYS A CA 1
ATOM 1792 C C . LYS A 1 106 ? -5.322 6.534 -27.802 1.00 5.50 106 LYS A C 1
ATOM 1793 O O . LYS A 1 106 ? -4.391 6.008 -28.391 1.00 6.44 106 LYS A O 1
ATOM 1812 N N . GLY A 1 107 ? -6.439 5.865 -27.462 1.00 5.50 107 GLY A N 1
ATOM 1813 C CA . GLY A 1 107 ? -6.614 4.469 -27.772 1.00 5.59 107 GLY A CA 1
ATOM 1814 C C . GLY A 1 107 ? -5.972 3.561 -26.738 1.00 4.79 107 GLY A C 1
ATOM 1815 O O . GLY A 1 107 ? -5.501 3.988 -25.683 1.00 6.11 107 GLY A O 1
ATOM 1819 N N . PHE A 1 108 ? -5.985 2.268 -27.075 1.00 4.74 108 PHE A N 1
ATOM 1820 C CA . PHE A 1 108 ? -5.535 1.222 -26.172 1.00 4.61 108 PHE A CA 1
ATOM 1821 C C . PHE A 1 108 ? -4.691 0.235 -26.989 1.00 4.43 108 PHE A C 1
ATOM 1822 O O . PHE A 1 108 ? -5.105 -0.200 -28.059 1.00 5.29 108 PHE A O 1
ATOM 1839 N N . ASN A 1 109 ? -3.540 -0.124 -26.425 1.00 4.33 109 ASN A N 1
ATOM 1840 C CA . ASN A 1 109 ? -2.734 -1.176 -27.037 1.00 4.44 109 ASN A CA 1
ATOM 1841 C C . ASN A 1 109 ? -2.460 -2.332 -26.081 1.00 4.52 109 ASN A C 1
ATOM 1842 O O . ASN A 1 109 ? -2.628 -3.493 -26.454 1.00 5.89 109 ASN A O 1
ATOM 1853 N N . VAL A 1 110 ? -2.021 -2.016 -24.859 1.00 4.41 110 VAL A N 1
ATOM 1854 C CA . VAL A 1 110 ? -1.561 -3.016 -23.911 1.00 4.79 110 VAL A CA 1
ATOM 1855 C C . VAL A 1 110 ? -2.255 -2.774 -22.590 1.00 4.96 110 VAL A C 1
ATOM 1856 O O . VAL A 1 110 ? -2.387 -1.616 -22.151 1.00 5.20 110 VAL A O 1
ATOM 1869 N N . PRO A 1 111 ? -2.697 -3.831 -21.916 1.00 4.84 111 PRO A N 1
ATOM 1870 C CA . PRO A 1 111 ? -3.339 -3.667 -20.590 1.00 5.15 111 PRO A CA 1
ATOM 1871 C C . PRO A 1 111 ? -2.304 -3.138 -19.593 1.00 4.95 111 PRO A C 1
ATOM 1872 O O . PRO A 1 111 ? -1.125 -3.461 -19.648 1.00 4.92 111 PRO A O 1
ATOM 1883 N N A MET A 1 112 ? -2.840 -2.382 -18.614 0.74 4.75 112 MET A N 1
ATOM 1884 N N B MET A 1 112 ? -2.700 -2.227 -18.692 0.26 4.79 112 MET A N 1
ATOM 1885 C CA A MET A 1 112 ? -1.991 -1.591 -17.746 0.74 4.82 112 MET A CA 1
ATOM 1886 C CA B MET A 1 112 ? -1.751 -1.699 -17.719 0.26 4.80 112 MET A CA 1
ATOM 1887 C C A MET A 1 112 ? -2.523 -1.467 -16.340 0.74 4.79 112 MET A C 1
ATOM 1888 C C B MET A 1 112 ? -2.458 -1.457 -16.386 0.26 4.60 112 MET A C 1
ATOM 1889 O O A MET A 1 112 ? -3.721 -1.187 -16.137 0.74 5.91 112 MET A O 1
ATOM 1890 O O B MET A 1 112 ? -3.654 -1.164 -16.332 0.26 4.19 112 MET A O 1
ATOM 1917 N N . ASP A 1 113 ? -1.643 -1.566 -15.358 1.00 4.72 113 ASP A N 1
ATOM 1918 C CA . ASP A 1 113 ? -1.916 -1.120 -13.988 1.00 4.89 113 ASP A CA 1
ATOM 1919 C C . ASP A 1 113 ? -0.946 0.004 -13.666 1.00 4.75 113 ASP A C 1
ATOM 1920 O O . ASP A 1 113 ? 0.233 -0.094 -13.993 1.00 5.29 113 ASP A O 1
ATOM 1929 N N . PHE A 1 114 ? -1.442 1.040 -13.019 1.00 4.78 114 PHE A N 1
ATOM 1930 C CA . PHE A 1 114 ? -0.610 2.165 -12.595 1.00 4.65 114 PHE A CA 1
ATOM 1931 C C . PHE A 1 114 ? -0.944 2.410 -11.117 1.00 4.74 114 PHE A C 1
ATOM 1932 O O . PHE A 1 114 ? -2.031 2.884 -10.798 1.00 5.55 114 PHE A O 1
ATOM 1949 N N . SER A 1 115 ? -0.018 2.034 -10.240 1.00 4.98 115 SER A N 1
ATOM 1950 C CA . SER A 1 115 ? -0.268 2.048 -8.806 1.00 5.41 115 SER A CA 1
ATOM 1951 C C . SER A 1 115 ? 0.872 2.716 -8.056 1.00 4.93 115 SER A C 1
ATOM 1952 O O . SER A 1 115 ? 2.045 2.612 -8.452 1.00 5.39 115 SER A O 1
ATOM 1959 N N . PRO A 1 116 ? 0.579 3.332 -6.927 1.00 5.08 116 PRO A N 1
ATOM 1960 C CA . PRO A 1 116 ? 1.654 3.793 -6.043 1.00 5.07 116 PRO A CA 1
ATOM 1961 C C . PRO A 1 116 ? 2.347 2.615 -5.399 1.00 5.18 116 PRO A C 1
ATOM 1962 O O . PRO A 1 116 ? 1.735 1.582 -5.098 1.00 6.69 116 PRO A O 1
ATOM 1973 N N . THR A 1 117 ? 3.641 2.802 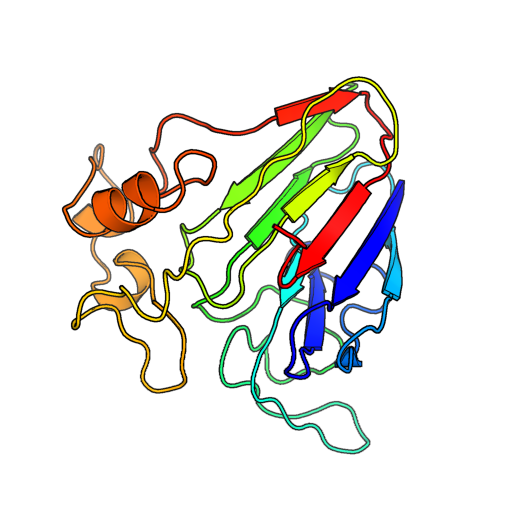-5.149 1.00 5.13 117 THR A N 1
ATOM 1974 C CA . THR A 1 117 ? 4.454 1.886 -4.352 1.00 5.47 117 THR A CA 1
ATOM 1975 C C . THR A 1 117 ? 4.720 2.463 -2.957 1.00 5.34 117 THR A C 1
ATOM 1976 O O . THR A 1 117 ? 5.377 1.819 -2.137 1.00 6.26 117 THR A O 1
ATOM 1986 N N . THR A 1 118 ? 4.205 3.648 -2.703 1.00 6.58 118 THR A N 1
ATOM 1987 C CA . THR A 1 118 ? 4.139 4.277 -1.385 1.00 6.11 118 THR A CA 1
ATOM 1988 C C . THR A 1 118 ? 2.708 4.322 -0.957 1.00 6.24 118 THR A C 1
ATOM 1989 O O . THR A 1 118 ? 1.790 3.917 -1.669 1.00 7.87 118 THR A O 1
ATOM 1999 N N . ARG A 1 119 ? 2.494 4.813 0.262 1.00 6.83 119 ARG A N 1
ATOM 2000 C CA . ARG A 1 119 ? 1.180 4.736 0.904 1.00 7.32 119 ARG A CA 1
ATOM 2001 C C . ARG A 1 119 ? 0.260 5.850 0.459 1.00 6.65 119 ARG A C 1
ATOM 2002 O O . ARG A 1 119 ? 0.650 6.933 0.015 1.00 8.11 119 ARG A O 1
ATOM 2023 N N . GLY A 1 120 ? -1.043 5.626 0.667 1.00 7.27 120 GLY A N 1
ATOM 2024 C CA . GLY A 1 120 ? -1.959 6.740 0.803 1.00 7.54 120 GLY A CA 1
ATOM 2025 C C . GLY A 1 120 ? -2.809 7.116 -0.380 1.00 7.40 120 GLY A C 1
ATOM 2026 O O . GLY A 1 120 ? -3.433 8.185 -0.361 1.00 10.02 120 GLY A O 1
ATOM 2030 N N . CYS A 1 121 ? -2.868 6.315 -1.410 1.00 6.78 121 CYS A N 1
ATOM 2031 C CA . CYS A 1 121 ? -3.793 6.547 -2.528 1.00 6.51 121 CYS A CA 1
ATOM 2032 C C . CYS A 1 121 ? -3.996 5.222 -3.245 1.00 6.23 121 CYS A C 1
ATOM 2033 O O . CYS A 1 121 ? -3.247 4.270 -3.063 1.00 7.30 121 CYS A O 1
ATOM 2040 N N A ARG A 1 122 ? -5.054 5.146 -4.050 0.48 6.05 122 ARG A N 1
ATOM 2041 N N B ARG A 1 122 ? -5.024 5.160 -4.087 0.10 7.03 122 ARG A N 1
ATOM 2042 N N C ARG A 1 122 ? -4.985 5.237 -4.111 0.42 7.82 122 ARG A N 1
ATOM 2043 C CA A ARG A 1 122 ? -5.345 3.950 -4.806 0.48 6.55 122 ARG A CA 1
ATOM 2044 C CA B ARG A 1 122 ? -5.368 3.940 -4.802 0.10 7.34 122 ARG A CA 1
ATOM 2045 C CA C ARG A 1 122 ? -5.378 4.079 -4.896 0.42 6.25 122 ARG A CA 1
ATOM 2046 C C A ARG A 1 122 ? -4.466 3.933 -6.080 0.48 5.27 122 ARG A C 1
ATOM 2047 C C B ARG A 1 122 ? -4.796 3.933 -6.219 0.10 7.56 122 ARG A C 1
ATOM 2048 C C C ARG A 1 122 ? -4.577 4.000 -6.215 0.42 6.92 122 ARG A C 1
ATOM 2049 O O A ARG A 1 122 ? -3.880 4.915 -6.491 0.48 6.58 122 ARG A O 1
ATOM 2050 O O B ARG A 1 122 ? -4.688 4.979 -6.858 0.10 7.93 122 ARG A O 1
ATOM 2051 O O C ARG A 1 122 ? -4.100 4.991 -6.754 0.42 6.07 122 ARG A O 1
ATOM 2112 N N . GLY A 1 123 ? -4.426 2.746 -6.711 1.00 6.89 123 GLY A N 1
ATOM 2113 C CA . GLY A 1 123 ? -4.009 2.570 -8.059 1.00 7.00 123 GLY A CA 1
ATOM 2114 C C . GLY A 1 123 ? -5.208 2.494 -9.003 1.00 6.98 123 GLY A C 1
ATOM 2115 O O . GLY A 1 123 ? -6.347 2.426 -8.597 1.00 10.18 123 GLY A O 1
ATOM 2119 N N A VAL A 1 124 ? -4.889 2.441 -10.297 0.65 6.15 124 VAL A N 1
ATOM 2120 N N B VAL A 1 124 ? -4.880 2.576 -10.302 0.35 7.82 124 VAL A N 1
ATOM 2121 C CA A VAL A 1 124 ? -5.952 2.256 -11.292 0.65 5.95 124 VAL A CA 1
ATOM 2122 C CA B VAL A 1 124 ? -5.714 2.617 -11.497 0.35 6.84 124 VAL A CA 1
ATOM 2123 C C A VAL A 1 124 ? -5.410 1.265 -12.324 0.65 5.42 124 VAL A C 1
ATOM 2124 C C B VAL A 1 124 ? -5.428 1.375 -12.348 0.35 7.63 124 VAL A C 1
ATOM 2125 O O A VAL A 1 124 ? -4.202 1.109 -12.538 0.65 7.47 124 VAL A O 1
ATOM 2126 O O B VAL A 1 124 ? -4.248 0.979 -12.404 0.35 5.08 124 VAL A O 1
ATOM 2151 N N . ARG A 1 125 ? -6.363 0.707 -13.039 1.00 6.32 125 ARG A N 1
ATOM 2152 C CA . ARG A 1 125 ? -6.059 -0.383 -13.946 1.00 6.10 125 ARG A CA 1
ATOM 2153 C C . ARG A 1 125 ? -7.018 -0.362 -15.106 1.00 5.92 125 ARG A C 1
ATOM 2154 O O . ARG A 1 125 ? -8.227 -0.086 -14.956 1.00 7.64 125 ARG A O 1
ATOM 2175 N N A CYS A 1 126 ? -6.504 -0.712 -16.297 0.82 5.65 126 CYS A N 1
ATOM 2176 N N B CYS A 1 126 ? -6.486 -0.611 -16.293 0.18 7.76 126 CYS A N 1
ATOM 2177 C CA A CYS A 1 126 ? -7.321 -1.000 -17.464 0.82 5.76 126 CYS A CA 1
ATOM 2178 C CA B CYS A 1 126 ? -7.222 -0.981 -17.488 0.18 6.99 126 CYS A CA 1
ATOM 2179 C C A CYS A 1 126 ? -6.721 -2.243 -18.131 0.82 5.61 126 CYS A C 1
ATOM 2180 C C B CYS A 1 126 ? -6.648 -2.264 -18.080 0.18 8.25 126 CYS A C 1
ATOM 2181 O O A CYS A 1 126 ? -5.742 -2.141 -18.872 0.82 6.63 126 CYS A O 1
ATOM 2182 O O B CYS A 1 126 ? -5.621 -2.221 -18.760 0.18 6.10 126 CYS A O 1
ATOM 2195 N N . ALA A 1 127 ? -7.316 -3.383 -17.812 1.00 6.60 127 ALA A N 1
ATOM 2196 C CA . ALA A 1 127 ? -6.740 -4.650 -18.197 1.00 7.10 127 ALA A CA 1
ATOM 2197 C C . ALA A 1 127 ? -7.723 -5.560 -18.949 1.00 7.18 127 ALA A C 1
ATOM 2198 O O . ALA A 1 127 ? -7.382 -6.679 -19.307 1.00 10.33 127 ALA A O 1
ATOM 2205 N N . ALA A 1 128 ? -8.928 -5.081 -19.274 1.00 7.25 128 ALA A N 1
ATOM 2206 C CA . ALA A 1 128 ? -9.834 -5.813 -20.121 1.00 7.79 128 ALA A CA 1
ATOM 2207 C C . ALA A 1 128 ? -9.251 -6.004 -21.502 1.00 6.98 128 ALA A C 1
ATOM 2208 O O . ALA A 1 128 ? -8.367 -5.239 -21.910 1.00 7.30 128 ALA A O 1
ATOM 2215 N N . ASP A 1 129 ? -9.790 -6.975 -22.263 1.00 7.63 129 ASP A N 1
ATOM 2216 C CA . ASP A 1 129 ? -9.322 -7.257 -23.609 1.00 7.48 129 ASP A CA 1
ATOM 2217 C C . ASP A 1 129 ? -9.955 -6.293 -24.605 1.00 7.06 129 ASP A C 1
ATOM 2218 O O . ASP A 1 129 ? -10.752 -6.661 -25.483 1.00 8.17 129 ASP A O 1
ATOM 2227 N N . ILE A 1 130 ? -9.554 -5.034 -24.502 1.00 6.28 130 ILE A N 1
ATOM 2228 C CA . ILE A 1 130 ? -10.051 -4.012 -25.406 1.00 6.18 130 ILE A CA 1
ATOM 2229 C C . ILE A 1 130 ? -9.655 -4.309 -26.826 1.00 6.20 130 ILE A C 1
ATOM 2230 O O . ILE A 1 130 ? -10.450 -4.045 -27.744 1.00 7.59 130 ILE A O 1
ATOM 2246 N N . VAL A 1 131 ? -8.465 -4.821 -27.070 1.00 6.36 131 VAL A N 1
ATOM 2247 C CA . VAL A 1 131 ? -8.070 -5.070 -28.477 1.00 6.62 131 VAL A CA 1
ATOM 2248 C C . VAL A 1 131 ? -8.993 -6.126 -29.081 1.00 7.26 131 VAL A C 1
ATOM 2249 O O . VAL A 1 131 ? -9.477 -5.965 -30.195 1.00 8.21 131 VAL A O 1
ATOM 2262 N N . GLY A 1 132 ? -9.203 -7.222 -28.400 1.00 7.75 132 GLY A N 1
ATOM 2263 C CA . GLY A 1 132 ? -10.017 -8.278 -28.959 1.00 8.96 132 GLY A CA 1
ATOM 2264 C C . GLY A 1 132 ? -11.458 -7.843 -29.194 1.00 8.93 132 GLY A C 1
ATOM 2265 O O . GLY A 1 132 ? -12.098 -8.294 -30.132 1.00 12.20 132 GLY A O 1
ATOM 2269 N N A GLN A 1 133 ? -11.953 -7.010 -28.265 0.43 8.98 133 GLN A N 1
ATOM 2270 N N B GLN A 1 133 ? -12.001 -6.957 -28.347 0.57 7.31 133 GLN A N 1
ATOM 2271 C CA A GLN A 1 133 ? -13.323 -6.492 -28.268 0.43 7.56 133 GLN A CA 1
ATOM 2272 C CA B GLN A 1 133 ? -13.408 -6.527 -28.476 0.57 7.90 133 GLN A CA 1
ATOM 2273 C C A GLN A 1 133 ? -13.495 -5.245 -29.131 0.43 6.90 133 GLN A C 1
ATOM 2274 C C B GLN A 1 133 ? -13.554 -5.240 -29.259 0.57 6.95 133 GLN A C 1
ATOM 2275 O O A GLN A 1 133 ? -14.633 -4.797 -29.269 0.43 6.79 133 G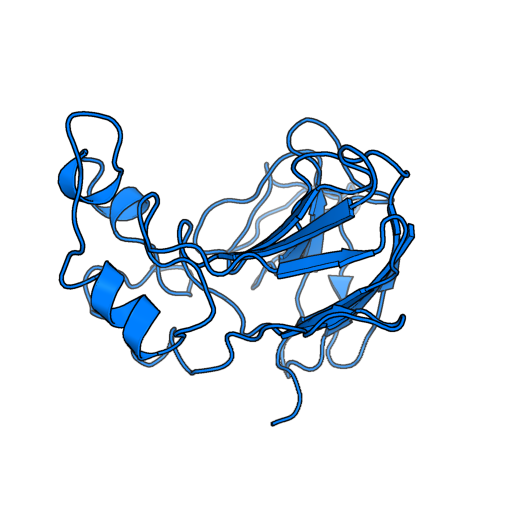LN A O 1
ATOM 2276 O O B GLN A 1 133 ? -14.647 -4.744 -29.493 0.57 9.27 133 GLN A O 1
ATOM 2303 N N . CYS A 1 134 ? -12.449 -4.695 -29.744 1.00 6.99 134 CYS A N 1
ATOM 2304 C CA . CYS A 1 134 ? -12.459 -3.392 -30.378 1.00 6.63 134 CYS A CA 1
ATOM 2305 C C . CYS A 1 134 ? -13.481 -3.363 -31.514 1.00 6.73 134 CYS A C 1
ATOM 2306 O O . CYS A 1 134 ? -13.472 -4.250 -32.378 1.00 8.18 134 CYS A O 1
ATOM 2313 N N . PRO A 1 135 ? -14.336 -2.360 -31.575 1.00 6.86 135 PRO A N 1
ATOM 2314 C CA . PRO A 1 135 ? -15.271 -2.302 -32.722 1.00 7.67 135 PRO A CA 1
ATOM 2315 C C . PRO A 1 135 ? -14.511 -2.070 -34.014 1.00 6.89 135 PRO A C 1
ATOM 2316 O O . PRO A 1 135 ? -13.461 -1.422 -34.056 1.00 7.52 135 PRO A O 1
ATOM 2327 N N . ALA A 1 136 ? -15.074 -2.615 -35.092 1.00 7.78 136 ALA A N 1
ATOM 2328 C CA . ALA A 1 136 ? -14.361 -2.644 -36.366 1.00 9.13 136 ALA A CA 1
ATOM 2329 C C . ALA A 1 136 ? -13.743 -1.328 -36.794 1.00 8.18 136 ALA A C 1
AT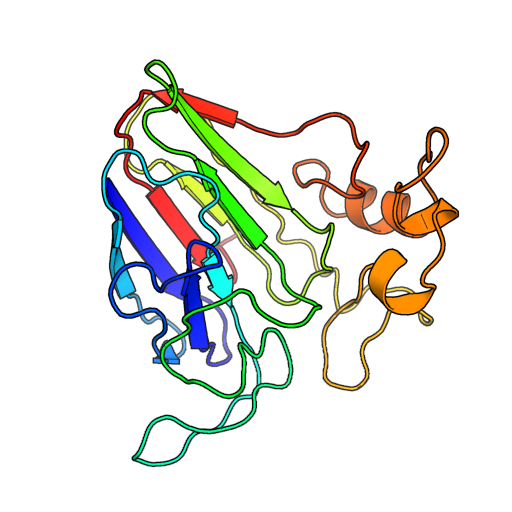OM 2330 O O . ALA A 1 136 ? -12.544 -1.309 -37.194 1.00 9.75 136 ALA A O 1
ATOM 2337 N N A LYS A 1 137 ? -14.407 -0.199 -36.690 0.37 6.91 137 LYS A N 1
ATOM 2338 N N B LYS A 1 137 ? -14.474 -0.245 -36.854 0.63 9.28 137 LYS A N 1
ATOM 2339 C CA A LYS A 1 137 ? -13.855 1.018 -37.296 0.37 8.80 137 LYS A CA 1
ATOM 2340 C CA B LYS A 1 137 ? -13.941 1.038 -37.304 0.63 9.25 137 LYS A CA 1
ATOM 2341 C C A LYS A 1 137 ? -12.730 1.618 -36.468 0.37 7.14 137 LYS A C 1
ATOM 2342 C C B LYS A 1 137 ? -12.718 1.433 -36.506 0.63 9.77 137 LYS A C 1
ATOM 2343 O O A LYS A 1 137 ? -12.043 2.533 -36.948 0.37 8.42 137 LYS A O 1
ATOM 2344 O O B LYS A 1 137 ? -11.911 2.168 -37.063 0.63 11.49 137 LYS A O 1
ATOM 2381 N N . LEU A 1 138 ? -12.590 1.070 -35.249 1.00 7.63 138 LEU A N 1
ATOM 2382 C CA . LEU A 1 138 ? -11.470 1.477 -34.391 1.00 7.35 138 LEU A CA 1
ATOM 2383 C C . LEU A 1 138 ? -10.281 0.569 -34.477 1.00 7.22 138 LEU A C 1
ATOM 2384 O O . LEU A 1 138 ? -9.215 0.907 -33.950 1.00 8.46 138 LEU A O 1
ATOM 2400 N N A LYS A 1 139 ? -10.413 -0.563 -35.136 0.64 7.33 139 LYS A N 1
ATOM 2401 N N B LYS A 1 139 ? -10.362 -0.632 -35.071 0.36 7.90 139 LYS A N 1
ATOM 2402 C CA A LYS A 1 139 ? -9.236 -1.422 -35.141 0.64 8.51 139 LYS A CA 1
ATOM 2403 C CA B LYS A 1 139 ? -9.274 -1.604 -35.155 0.36 8.10 139 LYS A CA 1
ATOM 2404 C C A LYS A 1 139 ? -8.136 -0.754 -35.929 0.64 9.11 139 LYS A C 1
ATOM 2405 C C B LYS A 1 139 ? -8.126 -0.969 -35.933 0.36 9.42 139 LYS A C 1
ATOM 2406 O O A LYS A 1 139 ? -8.313 -0.223 -37.022 0.64 9.30 139 LYS A O 1
ATOM 2407 O O B LYS A 1 139 ? -8.324 -0.628 -37.106 0.36 11.07 139 LYS A O 1
ATOM 2444 N N . ALA A 1 140 ? -6.956 -0.827 -35.343 1.00 10.83 140 ALA A N 1
ATOM 2445 C CA . ALA A 1 140 ? -5.810 -0.253 -36.030 1.00 12.67 140 ALA A CA 1
ATOM 2446 C C . ALA A 1 140 ? -5.154 -1.327 -36.872 1.00 15.80 140 ALA A C 1
ATOM 2447 O O . ALA A 1 140 ? -4.874 -2.392 -36.382 1.00 16.44 140 ALA A O 1
ATOM 2454 N N . PRO A 1 141 ? -4.865 -1.148 -38.147 1.00 21.74 141 PRO A N 1
ATOM 2455 C CA . PRO A 1 141 ? -4.272 -2.209 -38.956 1.00 25.14 141 PRO A CA 1
ATOM 2456 C C . PRO A 1 141 ? -2.985 -2.773 -38.379 1.00 24.39 141 PRO A C 1
ATOM 2457 O O . PRO A 1 141 ? -2.686 -3.950 -38.540 1.00 28.44 141 PRO A O 1
ATOM 2468 N N . GLY A 1 142 ? -2.157 -1.912 -37.744 1.00 20.60 142 GLY A N 1
ATOM 2469 C CA . GLY A 1 142 ? -0.924 -2.398 -37.148 1.00 19.03 142 GLY A CA 1
ATOM 2470 C C . GLY A 1 142 ? -1.071 -3.025 -35.790 1.00 16.60 142 GLY A C 1
ATOM 2471 O O . GLY A 1 142 ? -0.066 -3.406 -35.212 1.00 18.08 142 GLY A O 1
ATOM 2475 N N . GLY A 1 143 ? -2.298 -3.135 -35.313 1.00 15.57 143 GLY A N 1
ATOM 2476 C CA . GLY A 1 143 ? -2.576 -3.682 -34.018 1.00 14.38 143 GLY A CA 1
ATOM 2477 C C . GLY A 1 143 ? -3.124 -2.678 -33.051 1.00 10.25 143 GLY A C 1
ATOM 2478 O O . GLY A 1 143 ? -2.817 -1.490 -33.150 1.00 9.70 143 GLY A O 1
ATOM 2482 N N . GLY A 1 144 ? -3.881 -3.126 -32.068 1.00 10.01 144 GLY A N 1
ATOM 2483 C CA . GLY A 1 144 ? -4.452 -2.228 -31.079 1.00 7.13 144 GLY A CA 1
ATOM 2484 C C . GLY A 1 144 ? -5.777 -1.625 -31.493 1.00 6.24 144 GLY A C 1
ATOM 2485 O O . GLY A 1 144 ? -6.309 -1.937 -32.551 1.00 9.38 144 GLY A O 1
ATOM 2489 N N . CYS A 1 145 ? -6.306 -0.773 -30.618 1.00 5.41 145 CYS A N 1
ATOM 2490 C CA . CYS A 1 145 ? -7.662 -0.203 -30.779 1.00 5.52 145 CYS A CA 1
ATOM 2491 C C . CYS A 1 145 ? -7.552 1.308 -30.699 1.00 5.43 145 CYS A C 1
ATOM 2492 O O . CYS A 1 145 ? -7.296 1.880 -29.644 1.00 5.67 145 CYS A O 1
ATOM 2499 N N . ASN A 1 146 ? -7.726 1.981 -31.847 1.00 6.14 146 ASN A N 1
ATOM 2500 C CA . ASN A 1 146 ? -7.671 3.427 -31.901 1.00 6.35 146 ASN A CA 1
ATOM 2501 C C . ASN A 1 146 ? -8.831 4.057 -31.134 1.00 6.24 146 ASN A C 1
ATOM 2502 O O . ASN A 1 146 ? -9.924 3.526 -31.069 1.00 7.02 146 ASN A O 1
ATOM 2513 N N . ASP A 1 147 ? -8.584 5.256 -30.611 1.00 6.72 147 ASP A N 1
ATOM 2514 C CA . ASP A 1 147 ? -9.664 6.113 -30.198 1.00 6.99 147 ASP A CA 1
ATOM 2515 C C . ASP A 1 147 ? -10.391 6.709 -31.416 1.00 6.88 147 ASP A C 1
ATOM 2516 O O . ASP A 1 147 ? -9.835 6.831 -32.497 1.00 7.79 147 ASP A O 1
ATOM 2525 N N . ALA A 1 148 ? -11.616 7.131 -31.188 1.00 7.09 148 ALA A N 1
ATOM 2526 C CA . ALA A 1 148 ? -12.420 7.680 -32.237 1.00 7.11 148 ALA A CA 1
ATOM 2527 C C . ALA A 1 148 ? -11.899 9.034 -32.746 1.00 6.98 148 ALA A C 1
ATOM 2528 O O . ALA A 1 148 ? -12.142 9.354 -33.928 1.00 9.38 148 ALA A O 1
ATOM 2535 N N . CYS A 1 149 ? -11.277 9.835 -31.910 1.00 7.65 149 CYS A N 1
ATOM 2536 C CA . CYS A 1 149 ? -10.715 11.113 -32.417 1.00 8.54 149 CYS A CA 1
ATOM 2537 C C . CYS A 1 149 ? -9.655 10.865 -33.457 1.00 8.88 149 CYS A C 1
ATOM 2538 O O . CYS A 1 149 ? -9.685 11.463 -34.563 1.00 9.58 149 CYS A O 1
ATOM 2545 N N . THR A 1 150 ? -8.723 9.946 -33.203 1.00 8.99 150 THR A N 1
ATOM 2546 C CA . THR A 1 150 ? -7.712 9.569 -34.204 1.00 9.08 150 THR A CA 1
ATOM 2547 C C . THR A 1 150 ? -8.369 9.137 -35.496 1.00 8.89 150 THR A C 1
ATOM 2548 O O . THR A 1 150 ? -7.911 9.484 -36.582 1.00 10.59 150 THR A O 1
ATOM 2558 N N . VAL A 1 151 ? -9.420 8.346 -35.401 1.00 8.78 151 VAL A N 1
ATOM 2559 C CA . VAL A 1 151 ? -10.030 7.789 -36.591 1.00 9.05 151 VAL A CA 1
ATOM 2560 C C . VAL A 1 151 ? -10.847 8.833 -37.386 1.00 9.41 151 VAL A C 1
ATOM 2561 O O . VAL A 1 151 ? -10.706 8.944 -38.592 1.00 11.73 151 VAL A O 1
ATOM 2574 N N . PHE A 1 152 ? -11.692 9.592 -36.692 1.00 9.10 152 PHE A N 1
ATOM 2575 C CA . PHE A 1 152 ? -12.695 10.429 -37.377 1.00 9.52 152 PHE A CA 1
ATOM 2576 C C . PHE A 1 152 ? -12.328 11.892 -37.480 1.00 10.62 152 PHE A C 1
ATOM 2577 O O . PHE A 1 152 ? -12.809 12.593 -38.358 1.00 11.97 152 PHE A O 1
ATOM 2594 N N A GLN A 1 153 ? -11.484 12.385 -36.548 0.30 11.26 153 GLN A N 1
ATOM 2595 N N B GLN A 1 153 ? -11.454 12.405 -36.599 0.43 12.30 153 GLN A N 1
ATOM 2596 N N C GLN A 1 153 ? -11.567 12.423 -36.501 0.27 8.79 153 GLN A N 1
ATOM 2597 C CA A GLN A 1 153 ? -10.964 13.716 -36.857 0.30 11.18 153 GLN A CA 1
ATOM 2598 C CA B GLN A 1 153 ? -10.878 13.724 -36.465 0.43 11.78 153 GLN A CA 1
ATOM 2599 C CA C GLN A 1 153 ? -10.929 13.718 -36.694 0.27 9.51 153 GLN A CA 1
ATOM 2600 C C A GLN A 1 153 ? -12.061 14.792 -36.907 0.30 12.30 153 GLN A C 1
ATOM 2601 C C B GLN A 1 153 ? -11.822 14.926 -36.551 0.43 10.09 153 GLN A C 1
ATOM 2602 C C C GLN A 1 153 ? -11.927 14.872 -36.748 0.27 8.81 153 GLN A C 1
ATOM 2603 O O A GLN A 1 153 ? -12.054 15.643 -37.800 0.30 15.39 153 GLN A O 1
ATOM 2604 O O B GLN A 1 153 ? -11.550 16.010 -37.078 0.43 13.59 153 GLN A O 1
ATOM 2605 O O C GLN A 1 153 ? -11.760 15.850 -37.462 0.27 7.73 153 GLN A O 1
ATOM 2645 N N . THR A 1 154 ? -13.016 14.773 -35.961 1.00 12.21 154 THR A N 1
ATOM 2646 C CA . THR A 1 154 ? -13.976 15.832 -35.784 1.00 11.52 154 THR A CA 1
ATOM 2647 C C . THR A 1 154 ? -14.231 16.077 -34.337 1.00 10.72 154 THR A C 1
ATOM 2648 O O . THR A 1 154 ? -13.936 15.226 -33.484 1.00 11.32 154 THR A O 1
ATOM 2658 N N . SER A 1 155 ? -14.756 17.247 -33.968 1.00 12.21 155 SER A N 1
ATOM 2659 C CA . SER A 1 155 ? -14.984 17.577 -32.555 1.00 12.67 155 SER A CA 1
ATOM 2660 C C . SER A 1 155 ? -15.958 16.672 -31.844 1.00 11.43 155 SER A C 1
ATOM 2661 O O . SER A 1 155 ? -15.878 16.482 -30.643 1.00 12.71 155 SER A O 1
ATOM 2668 N N . GLU A 1 156 ? -16.892 16.031 -32.621 1.00 11.48 156 GLU A N 1
ATOM 2669 C CA . GLU A 1 156 ? -17.772 15.036 -31.996 1.00 10.67 156 GLU A CA 1
ATOM 2670 C C . GLU A 1 156 ? -16.978 14.052 -31.141 1.00 9.75 156 GLU A C 1
ATOM 2671 O O . GLU A 1 156 ? -17.413 13.642 -30.050 1.00 10.37 156 GLU A O 1
ATOM 2683 N N . TYR A 1 157 ? -15.807 13.681 -31.657 1.00 9.35 157 TYR A N 1
ATOM 2684 C CA . TYR A 1 157 ? -14.958 12.707 -31.012 1.00 8.96 157 TYR A CA 1
ATOM 2685 C C . TYR A 1 157 ? -13.727 13.317 -30.349 1.00 9.32 157 TYR A C 1
ATOM 2686 O O . TYR A 1 157 ? -13.138 12.703 -29.428 1.00 10.45 157 TYR A O 1
ATOM 2703 N N . CYS A 1 158 ? -13.288 14.475 -30.779 1.00 10.08 158 CYS A N 1
ATOM 2704 C CA . CYS A 1 158 ? -12.062 15.111 -30.323 1.00 10.79 158 CYS A CA 1
ATOM 2705 C C . CYS A 1 158 ? -12.263 16.227 -29.304 1.00 11.33 158 CYS A C 1
ATOM 2706 O O . CYS A 1 158 ? -11.279 16.625 -28.678 1.00 14.57 158 CYS A O 1
ATOM 2713 N N . CYS A 1 159 ? -13.474 16.740 -29.150 1.00 11.53 159 CYS A N 1
ATOM 2714 C CA . CYS A 1 159 ? -13.768 17.663 -28.068 1.00 11.82 159 CYS A CA 1
ATOM 2715 C C . CYS A 1 159 ? -12.976 18.931 -28.119 1.00 14.29 159 CYS A C 1
ATOM 2716 O O . CYS A 1 159 ? -12.422 19.355 -27.093 1.00 16.00 159 CYS A O 1
ATOM 2723 N N . THR A 1 160 ? -12.870 19.531 -29.282 1.00 14.93 160 THR A N 1
ATOM 2724 C CA . THR A 1 160 ? -12.137 20.787 -29.514 1.00 16.42 160 THR A CA 1
ATOM 2725 C C . THR A 1 160 ? -13.054 22.008 -29.602 1.00 17.67 160 THR A C 1
ATOM 2726 O O . THR A 1 160 ? -12.512 23.140 -29.316 1.00 21.29 160 THR A O 1
ATOM 2736 N N . THR A 1 161 ? -14.346 21.889 -29.946 1.00 17.92 161 THR A N 1
ATOM 2737 C CA . THR A 1 161 ? -15.280 23.000 -29.878 1.00 17.91 161 THR A CA 1
ATOM 2738 C C . THR A 1 161 ? -16.530 22.555 -29.103 1.00 20.05 161 THR A C 1
ATOM 2739 O O . THR A 1 161 ? -16.741 21.385 -28.881 1.00 17.20 161 THR A O 1
ATOM 2749 N N . GLY A 1 162 ? -17.354 23.517 -28.748 1.00 20.53 162 GLY A N 1
ATOM 2750 C CA . GLY A 1 162 ? -18.637 23.199 -28.110 1.00 23.71 162 GLY A CA 1
ATOM 2751 C C . GLY A 1 162 ? -18.375 22.404 -26.821 1.00 19.21 162 GLY A C 1
ATOM 2752 O O . GLY A 1 162 ? -17.509 22.660 -25.985 1.00 24.89 162 GLY A O 1
ATOM 2756 N N . LYS A 1 163 ? -19.214 21.415 -26.650 1.00 21.73 163 LYS A N 1
ATOM 2757 C CA . LYS A 1 163 ? -19.088 20.501 -25.528 1.00 18.93 163 LYS A CA 1
ATOM 2758 C C . LYS A 1 163 ? -19.444 19.097 -25.975 1.00 18.57 163 LYS A C 1
ATOM 2759 O O . LYS A 1 163 ? -20.625 18.741 -26.085 1.00 26.75 163 LYS A O 1
ATOM 2778 N N . CYS A 1 164 ? -18.366 18.339 -26.233 1.00 17.97 164 CYS A N 1
ATOM 2779 C CA . CYS A 1 164 ? -18.577 16.995 -26.745 1.00 16.00 164 CYS A CA 1
ATOM 2780 C C . CYS A 1 164 ? -19.246 16.190 -25.635 1.00 15.71 164 CYS A C 1
ATOM 2781 O O . CYS A 1 164 ? -19.223 16.526 -24.457 1.00 18.75 164 CYS A O 1
ATOM 2788 N N . GLY A 1 165 ? -19.893 15.114 -26.023 1.00 14.59 165 GLY A N 1
ATOM 2789 C CA . GLY A 1 165 ? -20.427 14.152 -25.134 1.00 14.04 165 GLY A CA 1
ATOM 2790 C C . GLY A 1 165 ? -19.870 12.750 -25.463 1.00 10.14 165 GLY A C 1
ATOM 2791 O O . GLY A 1 165 ? -19.092 12.612 -26.398 1.00 11.35 165 GLY A O 1
ATOM 2795 N N . PRO A 1 166 ? -20.314 11.782 -24.705 1.00 10.09 166 PRO A N 1
ATOM 2796 C CA . PRO A 1 166 ? -19.911 10.429 -25.022 1.00 9.09 166 PRO A CA 1
ATOM 2797 C C . PRO A 1 166 ? -20.420 10.009 -26.399 1.00 8.57 166 PRO A C 1
ATOM 2798 O O . PRO A 1 166 ? -21.443 10.498 -26.894 1.00 10.27 166 PRO A O 1
ATOM 2809 N N . THR A 1 167 ? -19.741 9.037 -26.972 1.00 7.54 167 THR A N 1
ATOM 2810 C CA . THR A 1 167 ? -20.147 8.397 -28.212 1.00 7.16 167 THR A CA 1
ATOM 2811 C C . THR A 1 167 ? -20.187 6.901 -27.968 1.00 6.54 167 THR A C 1
ATOM 2812 O O . THR A 1 167 ? -19.745 6.417 -26.920 1.00 6.66 167 THR A O 1
ATOM 2822 N N A GLU A 1 168 ? -20.695 6.205 -29.013 0.61 7.23 168 GLU A N 1
ATOM 2823 N N B GLU A 1 168 ? -20.676 6.028 -28.876 0.39 6.11 168 GLU A N 1
ATOM 2824 C CA A GLU A 1 168 ? -20.738 4.779 -28.773 0.61 6.77 168 GLU A CA 1
ATOM 2825 C CA B GLU A 1 168 ? -20.575 4.602 -28.642 0.39 6.39 168 GLU A CA 1
ATOM 2826 C C A GLU A 1 168 ? -19.306 4.237 -28.651 0.61 6.82 168 GLU A C 1
ATOM 2827 C C B GLU A 1 168 ? -19.127 4.128 -28.478 0.39 5.53 168 GLU A C 1
ATOM 2828 O O A GLU A 1 168 ? -19.120 3.217 -27.985 0.61 7.57 168 GLU A O 1
ATOM 2829 O O B GLU A 1 168 ? -18.807 3.168 -27.785 0.39 7.18 168 GLU A O 1
ATOM 2852 N N . TYR A 1 169 ? -18.304 4.851 -29.241 1.00 7.01 169 TYR A N 1
ATOM 2853 C CA . TYR A 1 169 ? -16.898 4.494 -29.140 1.00 7.17 169 TYR A CA 1
ATOM 2854 C C . TYR A 1 169 ? -16.332 4.794 -27.759 1.00 6.86 169 TYR A C 1
ATOM 2855 O O . TYR A 1 169 ? -15.724 3.923 -27.139 1.00 7.61 169 TYR A O 1
ATOM 2872 N N . SER A 1 170 ? -16.562 6.007 -27.241 1.00 6.58 170 SER A N 1
ATOM 2873 C CA . SER A 1 170 ? -16.085 6.292 -25.894 1.00 6.77 170 SER A CA 1
ATOM 2874 C C . SER A 1 170 ? -16.734 5.366 -24.860 1.00 6.22 170 SER A C 1
ATOM 2875 O O . SER A 1 170 ? -16.078 4.894 -23.917 1.00 6.66 170 SER A O 1
ATOM 2882 N N . ARG A 1 171 ? -18.025 5.092 -25.059 1.00 6.13 171 ARG A N 1
ATOM 2883 C CA . ARG A 1 171 ? -18.741 4.251 -24.123 1.00 6.11 171 ARG A CA 1
ATOM 2884 C C . ARG A 1 171 ? -18.176 2.832 -24.077 1.00 6.09 171 ARG A C 1
ATOM 2885 O O . ARG A 1 171 ? -18.233 2.181 -23.047 1.00 6.87 171 ARG A O 1
ATOM 2906 N N . PHE A 1 172 ? -17.680 2.369 -25.215 1.00 6.17 172 PHE A N 1
ATOM 2907 C CA . PHE A 1 172 ? -17.015 1.069 -25.303 1.00 6.04 172 PHE A CA 1
ATOM 2908 C C . PHE A 1 172 ? -15.790 1.042 -24.371 1.00 5.66 172 PHE A C 1
ATOM 2909 O O . PHE A 1 172 ? -15.641 0.154 -23.548 1.00 6.22 172 PHE A O 1
ATOM 2926 N N . PHE A 1 173 ? -14.908 2.032 -24.538 1.00 5.61 173 PHE A N 1
ATOM 2927 C CA . PHE A 1 173 ? -13.721 2.076 -23.672 1.00 5.80 173 PHE A CA 1
ATOM 2928 C C . PHE A 1 173 ? -14.124 2.176 -22.204 1.00 5.86 173 PHE A C 1
ATOM 2929 O O . PHE A 1 173 ? -13.505 1.580 -21.341 1.00 6.47 173 PHE A O 1
ATOM 2946 N N . LYS A 1 174 ? -15.145 3.005 -21.913 1.00 6.13 174 LYS A N 1
ATOM 2947 C CA . LYS A 1 174 ? -15.539 3.244 -20.541 1.00 6.40 174 LYS A CA 1
ATOM 2948 C C . LYS A 1 174 ? -16.168 2.029 -19.896 1.00 6.32 174 LYS A C 1
ATOM 2949 O O . LYS A 1 174 ? -15.991 1.759 -18.708 1.00 7.63 174 LYS A O 1
ATOM 2968 N N . ARG A 1 175 ? -16.961 1.259 -20.685 1.00 6.76 175 ARG A N 1
ATOM 2969 C CA . ARG A 1 175 ? -17.565 0.039 -20.190 1.00 7.31 175 ARG A CA 1
ATOM 2970 C C . ARG A 1 175 ? -16.494 -0.978 -19.846 1.00 7.32 175 ARG A C 1
ATOM 2971 O O . ARG A 1 175 ? -16.509 -1.633 -18.801 1.00 8.70 175 ARG A O 1
ATOM 2992 N N . LEU A 1 176 ? -15.520 -1.141 -20.753 1.00 6.89 176 LEU A N 1
ATOM 2993 C CA . LEU A 1 176 ? -14.475 -2.126 -20.505 1.00 7.90 176 LEU A CA 1
ATOM 2994 C C . LEU A 1 176 ? -13.514 -1.680 -19.418 1.00 6.77 176 LEU A C 1
ATOM 2995 O O . LEU A 1 176 ? -13.007 -2.5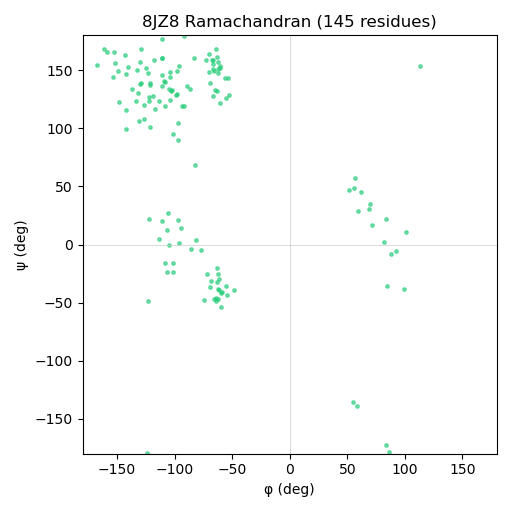48 -18.698 1.00 7.96 176 LEU A O 1
ATOM 3011 N N A CYS A 1 177 ? -13.260 -0.381 -19.322 0.76 5.70 177 CYS A N 1
ATOM 3012 N N B CYS A 1 177 ? -13.217 -0.392 -19.314 0.24 9.33 177 CYS A N 1
ATOM 3013 C CA A CYS A 1 177 ? -12.341 0.148 -18.315 0.76 6.44 177 CYS A CA 1
ATOM 3014 C CA B CYS A 1 177 ? -12.267 0.152 -18.355 0.24 8.17 177 CYS A CA 1
ATOM 3015 C C A CYS A 1 177 ? -12.942 1.402 -17.666 0.76 6.45 177 CYS A C 1
ATOM 3016 C C B CYS A 1 177 ? -12.835 1.359 -17.604 0.24 7.34 177 CYS A C 1
ATOM 3017 O O A CYS A 1 177 ? -12.669 2.544 -18.073 0.76 6.97 177 CYS A O 1
ATOM 3018 O O B CYS A 1 177 ? -12.415 2.476 -17.946 0.24 6.90 177 CYS A O 1
ATOM 3031 N N . PRO A 1 178 ? -13.732 1.204 -16.641 1.00 7.05 178 PRO A N 1
ATOM 3032 C CA . PRO A 1 178 ? -14.369 2.327 -15.965 1.00 8.08 178 PRO A CA 1
ATOM 3033 C C . PRO A 1 178 ? -13.390 3.322 -15.367 1.00 7.61 178 PRO A C 1
ATOM 3034 O O . PRO A 1 178 ? -13.748 4.472 -15.177 1.00 8.59 178 PRO A O 1
ATOM 3045 N N . ASP A 1 179 ? -12.197 2.858 -14.997 1.00 7.54 179 ASP A N 1
ATOM 3046 C CA . ASP A 1 179 ? -11.260 3.685 -14.256 1.00 7.71 179 ASP A CA 1
ATOM 3047 C C . ASP A 1 179 ? -10.263 4.396 -15.156 1.00 7.64 179 ASP A C 1
ATOM 3048 O O . ASP A 1 179 ? -9.271 4.898 -14.611 1.00 11.69 179 ASP A O 1
ATOM 3057 N N . ALA A 1 180 ? -10.493 4.442 -16.452 1.00 6.91 180 ALA A N 1
ATOM 3058 C CA . ALA A 1 180 ? -9.635 5.164 -17.384 1.00 6.74 180 ALA A CA 1
ATOM 3059 C C . ALA A 1 180 ? -10.471 6.185 -18.151 1.00 6.18 180 ALA A C 1
ATOM 3060 O O . ALA A 1 180 ? -11.639 5.968 -18.457 1.00 7.06 180 ALA A O 1
ATOM 3067 N N . PHE A 1 181 ? -9.852 7.307 -18.506 1.00 5.84 181 PHE A N 1
ATOM 3068 C CA . PHE A 1 181 ? -10.509 8.316 -19.316 1.00 5.78 181 PHE A CA 1
ATOM 3069 C C . PHE A 1 181 ? -10.857 7.740 -20.679 1.00 5.69 181 PHE A C 1
ATOM 3070 O O . PHE A 1 181 ? -10.015 7.152 -21.360 1.00 6.41 181 PHE A O 1
ATOM 3087 N N . SER A 1 182 ? -12.106 7.951 -21.116 1.00 6.51 182 SER A N 1
ATOM 3088 C CA . SER A 1 182 ? -12.578 7.397 -22.377 1.00 6.57 182 SER A CA 1
ATOM 3089 C C . SER A 1 182 ? -12.752 8.435 -23.461 1.00 6.47 182 SER A C 1
ATOM 3090 O O . SER A 1 182 ? -12.874 8.070 -24.641 1.00 7.42 182 SER A O 1
ATOM 3097 N N . TYR A 1 183 ? -12.791 9.694 -23.109 1.00 6.79 183 TYR A N 1
ATOM 3098 C CA . TYR A 1 183 ? -12.832 10.824 -24.047 1.00 7.78 183 TYR A CA 1
ATOM 3099 C C . TYR A 1 183 ? -12.393 12.025 -23.243 1.00 7.55 183 TYR A C 1
ATOM 3100 O O . TYR A 1 183 ? -12.310 11.995 -22.010 1.00 8.22 183 TYR A O 1
ATOM 3117 N N . VAL A 1 184 ? -12.117 13.138 -23.937 1.00 8.51 184 VAL A N 1
ATOM 3118 C CA . VAL A 1 184 ? -11.495 14.294 -23.243 1.00 9.36 184 VAL A CA 1
ATOM 3119 C C . VAL A 1 184 ? -12.330 14.803 -22.111 1.00 9.49 184 VAL A C 1
ATOM 3120 O O . VAL A 1 184 ? -11.791 15.137 -21.066 1.00 10.79 184 VAL A O 1
ATOM 3133 N N . LEU A 1 185 ? -13.642 14.881 -22.266 1.00 9.59 185 LEU A N 1
ATOM 3134 C CA . LEU A 1 185 ? -14.543 15.415 -21.271 1.00 10.76 185 LEU A CA 1
ATOM 3135 C C . LEU A 1 185 ? -15.223 14.352 -20.388 1.00 10.00 185 LEU A C 1
ATOM 3136 O O . LEU A 1 185 ? -16.223 14.615 -19.755 1.00 12.24 185 LEU A O 1
ATOM 3152 N N . ASP A 1 186 ? -14.646 13.149 -20.301 1.00 9.13 186 ASP A N 1
ATOM 3153 C CA . ASP A 1 186 ? -15.154 12.149 -19.417 1.00 8.84 186 ASP A CA 1
ATOM 3154 C C . ASP A 1 186 ? -15.108 12.664 -17.951 1.00 9.61 186 ASP A C 1
ATOM 3155 O O . ASP A 1 186 ? -14.269 13.448 -17.572 1.00 12.39 186 ASP A O 1
ATOM 3164 N N . LYS A 1 187 ? -15.991 12.136 -17.144 1.00 9.91 187 LYS A N 1
ATOM 3165 C CA . LYS A 1 187 ? -15.864 12.362 -15.695 1.00 11.55 187 LYS A CA 1
ATOM 3166 C C . LYS A 1 187 ? -14.506 11.918 -15.235 1.00 10.67 187 LYS A C 1
ATOM 3167 O O . LYS A 1 187 ? -14.079 10.794 -15.520 1.00 10.99 187 LYS A O 1
ATOM 3186 N N . PRO A 1 188 ? -13.751 12.776 -14.568 1.00 11.07 188 PRO A N 1
ATOM 3187 C CA . PRO A 1 188 ? -12.359 12.387 -14.292 1.00 11.63 188 PRO A CA 1
ATOM 3188 C C . PRO A 1 188 ? -12.229 11.169 -13.424 1.00 11.28 188 PRO A C 1
ATOM 3189 O O . PRO A 1 188 ? -12.991 10.954 -12.471 1.00 14.60 188 PRO A O 1
ATOM 3200 N N . THR A 1 189 ? -11.148 10.430 -13.710 1.00 10.23 189 THR A N 1
ATOM 3201 C CA . THR A 1 189 ? -10.748 9.248 -12.934 1.00 10.34 189 THR A CA 1
ATOM 3202 C C . THR A 1 189 ? -9.333 9.430 -12.401 1.00 7.44 189 THR A C 1
ATOM 3203 O O . THR A 1 189 ? -8.661 8.468 -12.047 1.00 8.70 189 THR A O 1
ATOM 3213 N N . THR A 1 190 ? -8.902 10.691 -12.312 1.00 7.68 190 THR A N 1
ATOM 3214 C CA . THR A 1 190 ? -7.618 11.028 -11.769 1.00 6.41 190 THR A CA 1
ATOM 3215 C C . THR A 1 190 ? -7.562 10.761 -10.273 1.00 6.98 190 THR A C 1
ATOM 3216 O O . THR A 1 190 ? -8.526 11.072 -9.563 1.00 10.75 190 THR A O 1
ATOM 3226 N N . VAL A 1 191 ? -6.462 10.226 -9.819 1.00 5.91 191 VAL A N 1
ATOM 3227 C CA . VAL A 1 191 ? -6.198 9.947 -8.424 1.00 6.34 191 VAL A CA 1
ATOM 3228 C C . VAL A 1 191 ? -5.212 10.993 -7.900 1.00 5.74 191 VAL A C 1
ATOM 3229 O O . VAL A 1 191 ? -4.204 11.254 -8.511 1.00 6.33 191 VAL A O 1
ATOM 3242 N N . THR A 1 192 ? -5.522 11.538 -6.716 1.00 6.41 192 THR A N 1
ATOM 3243 C CA . THR A 1 192 ? -4.624 12.415 -6.012 1.00 6.89 192 THR A CA 1
ATOM 3244 C C . THR A 1 192 ? -3.808 11.604 -5.028 1.00 6.66 192 THR A C 1
ATOM 3245 O O . THR A 1 192 ? -4.382 10.955 -4.115 1.00 8.83 192 THR A O 1
ATOM 3255 N N . CYS A 1 193 ? -2.508 11.590 -5.179 1.00 6.23 193 CYS A N 1
ATOM 3256 C CA . CYS A 1 193 ? -1.590 10.908 -4.299 1.00 6.08 193 CYS A CA 1
ATOM 3257 C C . CYS A 1 193 ? -0.776 11.929 -3.516 1.00 6.01 193 CYS A C 1
ATOM 3258 O O . CYS A 1 193 ? -0.594 13.070 -3.949 1.00 6.21 193 CYS A O 1
ATOM 3265 N N . PRO A 1 194 ? -0.190 11.509 -2.403 1.00 6.28 194 PRO A N 1
ATOM 3266 C CA . PRO A 1 194 ? 0.758 12.401 -1.711 1.00 6.49 194 PRO A CA 1
ATOM 3267 C C . PRO A 1 194 ? 1.819 12.874 -2.652 1.00 5.99 194 PRO A C 1
ATOM 3268 O O . PRO A 1 194 ? 2.334 12.138 -3.507 1.00 6.14 194 PRO A O 1
ATOM 3279 N N . GLY A 1 195 ? 2.238 14.127 -2.504 1.00 6.32 195 GLY A N 1
ATOM 3280 C CA . GLY A 1 195 ? 3.376 14.583 -3.278 1.00 6.55 195 GLY A CA 1
ATOM 3281 C C . GLY A 1 195 ? 4.585 13.685 -3.025 1.00 6.37 195 GLY A C 1
ATOM 3282 O O . GLY A 1 195 ? 4.854 13.217 -1.946 1.00 7.73 195 GLY A O 1
ATOM 3286 N N . SER A 1 196 ? 5.364 13.470 -4.091 1.00 5.97 196 SER A N 1
ATOM 3287 C CA . SER A 1 196 ? 6.599 12.685 -4.001 1.00 6.30 196 SER A CA 1
ATOM 3288 C C . SER A 1 196 ? 6.329 11.205 -3.730 1.00 5.90 196 SER A C 1
ATOM 3289 O O . SER A 1 196 ? 7.194 10.507 -3.169 1.00 7.18 196 SER A O 1
ATOM 3296 N N . SER A 1 197 ? 5.208 10.676 -4.196 1.00 5.49 197 SER A N 1
ATOM 3297 C CA . SER A 1 197 ? 4.993 9.245 -4.169 1.00 5.55 197 SER A CA 1
ATOM 3298 C C . SER A 1 197 ? 5.929 8.559 -5.191 1.00 5.18 197 SER A C 1
ATOM 3299 O O . SER A 1 197 ? 6.480 9.168 -6.092 1.00 5.78 197 SER A O 1
ATOM 3306 N N . ASN A 1 198 ? 6.072 7.237 -5.016 1.00 5.06 198 ASN A N 1
ATOM 3307 C CA . ASN A 1 198 ? 6.717 6.385 -6.014 1.00 4.90 198 ASN A CA 1
ATOM 3308 C C . ASN A 1 198 ? 5.637 5.475 -6.632 1.00 4.65 198 ASN A C 1
ATOM 3309 O O . ASN A 1 198 ? 4.579 5.297 -6.044 1.00 4.74 198 ASN A O 1
ATOM 3320 N N . TYR A 1 199 ? 5.939 4.933 -7.809 1.00 4.61 199 TYR A N 1
ATOM 3321 C CA . TYR A 1 199 ? 4.919 4.241 -8.586 1.00 4.52 199 TYR A CA 1
ATOM 3322 C C . TYR A 1 199 ? 5.468 3.019 -9.318 1.00 4.58 199 TYR A C 1
ATOM 3323 O O . TYR A 1 199 ? 6.664 2.865 -9.535 1.00 5.15 199 TYR A O 1
ATOM 3340 N N . ARG A 1 200 ? 4.516 2.172 -9.746 1.00 4.70 200 ARG A N 1
ATOM 3341 C CA . ARG A 1 200 ? 4.793 1.057 -10.627 1.00 4.82 200 ARG A CA 1
ATOM 3342 C C . ARG A 1 200 ? 3.767 1.068 -11.759 1.00 4.46 200 ARG A C 1
ATOM 3343 O O . ARG A 1 200 ? 2.566 1.130 -11.504 1.00 5.28 200 ARG A O 1
ATOM 3364 N N . VAL A 1 201 ? 4.269 0.966 -12.981 1.00 4.59 201 VAL A N 1
ATOM 3365 C CA . VAL A 1 201 ? 3.431 0.758 -14.164 1.00 4.31 201 VAL A CA 1
ATOM 3366 C C . VAL A 1 201 ? 3.675 -0.672 -14.607 1.00 4.49 201 VAL A C 1
ATOM 3367 O O . VAL A 1 201 ? 4.824 -1.023 -14.912 1.00 5.50 201 VAL A O 1
ATOM 3380 N N . THR A 1 202 ? 2.631 -1.484 -14.622 1.00 4.77 202 THR A N 1
ATOM 3381 C CA . THR A 1 202 ? 2.730 -2.872 -15.010 1.00 4.78 202 THR A CA 1
ATOM 3382 C C . THR A 1 202 ? 1.957 -3.117 -16.303 1.00 4.88 202 THR A C 1
ATOM 3383 O O . THR A 1 202 ? 0.751 -2.829 -16.336 1.00 5.92 202 THR A O 1
ATOM 3393 N N . PHE A 1 203 ? 2.620 -3.632 -17.315 1.00 4.82 203 PHE A N 1
ATOM 3394 C CA . PHE A 1 203 ? 1.960 -4.072 -18.535 1.00 4.86 203 PHE A CA 1
ATOM 3395 C C . PHE A 1 203 ? 1.512 -5.525 -18.335 1.00 4.96 203 PHE A C 1
ATOM 3396 O O . PHE A 1 203 ? 2.270 -6.355 -17.821 1.00 5.55 203 PHE A O 1
ATOM 3413 N N . CYS A 1 204 ? 0.278 -5.805 -18.718 1.00 5.28 204 CYS A N 1
ATOM 3414 C CA . CYS A 1 204 ? -0.339 -7.108 -18.521 1.00 5.54 204 CYS A CA 1
ATOM 3415 C C . CYS A 1 204 ? -0.317 -7.506 -17.042 1.00 5.66 204 CYS A C 1
ATOM 3416 O O . CYS A 1 204 ? 0.205 -8.560 -16.648 1.00 6.47 204 CYS A O 1
ATOM 3423 N N . PRO A 1 205 ? -0.902 -6.663 -16.182 1.00 5.88 205 PRO A N 1
ATOM 3424 C CA . PRO A 1 205 ? -0.874 -6.957 -14.748 1.00 6.15 205 PRO A CA 1
ATOM 3425 C C . PRO A 1 205 ? -1.553 -8.278 -14.417 1.00 6.33 205 PRO A C 1
ATOM 3426 O O . PRO A 1 205 ? -2.489 -8.719 -15.069 1.00 7.10 205 PRO A O 1
ATOM 3437 N N . THR A 1 206 ? -1.069 -8.880 -13.321 1.00 7.57 206 THR A N 1
ATOM 3438 C CA . THR A 1 206 ? -1.617 -10.142 -12.855 1.00 8.82 206 THR A CA 1
ATOM 3439 C C . THR A 1 206 ? -3.040 -9.941 -12.385 1.00 7.72 206 THR A C 1
ATOM 3440 O O . THR A 1 206 ? -3.329 -9.075 -11.545 1.00 9.19 206 THR A O 1
ATOM 3450 N N . ALA A 1 207 ? -3.954 -10.742 -12.879 1.00 8.33 207 ALA A N 1
ATOM 3451 C CA . ALA A 1 207 ? -5.350 -10.633 -12.507 1.00 8.77 207 ALA A CA 1
ATOM 3452 C C . ALA A 1 207 ? -5.569 -10.967 -11.039 1.00 10.38 207 ALA A C 1
ATOM 3453 O O . ALA A 1 207 ? -6.473 -10.321 -10.438 1.00 11.15 207 ALA A O 1
#

InterPro domains:
  IPR001938 Thaumatin family [PF00314] (29-227)
  IPR001938 Thaumatin family [PIRSF002703] (7-229)
  IPR001938 Thaumatin family [PR00347] (24-36)
  IPR001938 Thaumatin family [PR00347] (49-58)
  IPR001938 Thaumatin family [PR00347] (71-82)
  IPR001938 Thaumatin family [PR00347] (84-113)
  IPR001938 Thaumatin family [PR00347] (120-136)
  IPR001938 Thaumatin family [PR00347] (217-226)
  IPR001938 Thaumatin family [PS51367] (22-229)
  IPR001938 Thaumatin family [PTHR31048] (10-227)
  IPR001938 Thaumatin family [SM00205] (25-227)
  IPR017949 Thaumatin, conserved site [PS00316] (84-99)
  IPR037176 Osmotin/thaumatin-like superfamily [G3DSA:2.60.110.10] (23-229)
  IPR037176 Osmotin/thaumatin-like superfamily [SSF49870] (23-227)